Protein AF-A0A8B9E8Y9-F1 (afdb_monomer)

Nearest PDB structures (foldseek):
  3s04-assembly3_A  TM=8.498E-01  e=2.554E-07  Escherichia coli K-12
  3iiq-assembly2_A  TM=8.497E-01  e=4.803E-07  Escherichia coli K-12
  4n31-assembly1_B  TM=7.645E-01  e=1.614E-07  Streptococcus pyogenes
  4n31-assembly1_A  TM=7.910E-01  e=8.051E-07  Streptococcus pyogenes
  1kn9-assembly4_D  TM=7.811E-01  e=4.772E-06  Escherichia coli K-12

Solvent-accessible surface area (backbone atoms only — not comparable to full-atom values): 12961 Å² total; per-residue (Å²): 118,68,73,67,52,53,61,51,52,56,52,53,51,51,51,53,52,52,53,48,53,51,49,54,49,48,59,66,40,61,40,49,81,44,75,43,79,52,63,21,32,28,88,83,42,51,66,70,37,42,29,35,29,31,34,46,41,62,78,70,68,64,77,54,72,71,40,37,31,34,24,46,32,92,91,42,83,91,43,74,42,67,32,29,27,71,34,46,52,73,33,77,41,76,70,43,56,95,87,47,91,64,79,42,71,46,75,28,53,80,68,22,31,32,36,40,31,70,20,76,91,56,45,93,34,25,90,76,78,43,67,44,49,58,88,41,50,67,20,34,50,82,44,78,53,79,86,79,70,97,69,93,82,79,84,85,76,80,75,51,69,79,58,43,50,59,54,49,47,52,53,54,61,74,65,56,76,88,85,76,89,89,82,87,82,87,88,83,92,85,88,80,87,83,80,90,81,84,90,81,81,87,75,91,79,85,82,89,132

InterPro domains:
  IPR000223 Peptidase S26A, signal peptidase I [PR00727] (29-45)
  IPR000223 Peptidase S26A, signal peptidase I [PR00727] (81-93)
  IPR000223 Peptidase S26A, signal peptidase I [PR00727] (108-127)
  IPR000223 Peptidase S26A, signal peptidase I [TIGR02227] (33-97)
  IPR019533 Peptidase S26 [PF10502] (16-97)
  IPR019533 Peptidase S26 [PF10502] (103-142)
  IPR019533 Peptidase S26 [cd06530] (33-141)
  IPR036286 LexA/Signal peptidase-like superfamily [SSF51306] (29-147)
  IPR052064 Mitochondrial Inner Membrane Protease Subunit 1 [PTHR12383] (1-144)

Structure (mmCIF, N/CA/C/O backbone):
data_AF-A0A8B9E8Y9-F1
#
_entry.id   AF-A0A8B9E8Y9-F1
#
loop_
_atom_site.group_PDB
_atom_site.id
_atom_site.type_symbol
_atom_site.label_atom_id
_atom_site.label_alt_id
_atom_site.label_comp_id
_atom_site.label_asym_id
_atom_site.label_entity_id
_atom_site.label_seq_id
_atom_site.pdbx_PDB_ins_code
_atom_site.Cartn_x
_atom_site.Cartn_y
_atom_site.Cartn_z
_atom_site.occupancy
_atom_site.B_iso_or_equiv
_atom_site.auth_seq_id
_atom_site.auth_comp_id
_atom_site.auth_asym_id
_atom_site.auth_atom_id
_atom_site.pdbx_PDB_model_num
ATOM 1 N N . MET A 1 1 ? -37.011 11.432 44.901 1.00 56.81 1 MET A N 1
ATOM 2 C CA . MET A 1 1 ? -35.5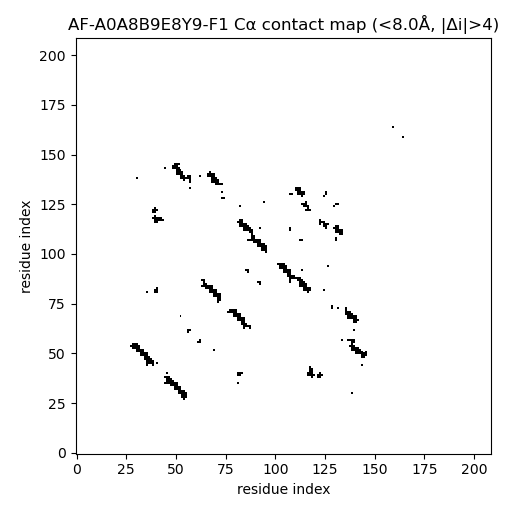33 11.509 44.790 1.00 56.81 1 MET A CA 1
ATOM 3 C C . MET A 1 1 ? -34.947 10.495 43.791 1.00 56.81 1 MET A C 1
ATOM 5 O O . MET A 1 1 ? -34.111 10.882 42.986 1.00 56.81 1 MET A O 1
ATOM 9 N N . PHE A 1 2 ? -35.438 9.247 43.751 1.00 60.19 2 PHE A N 1
ATOM 10 C CA . PHE A 1 2 ? -34.928 8.163 42.884 1.00 60.19 2 PHE A CA 1
ATOM 11 C C . PHE A 1 2 ? -35.026 8.411 41.359 1.00 60.19 2 PHE A C 1
ATOM 13 O O . PHE A 1 2 ? -34.077 8.145 40.624 1.00 60.19 2 PHE A O 1
ATOM 20 N N . ARG A 1 3 ? -36.136 8.989 40.867 1.00 60.84 3 ARG A N 1
ATOM 21 C CA . ARG A 1 3 ? -36.355 9.247 39.422 1.00 60.84 3 ARG A CA 1
ATOM 22 C C . ARG A 1 3 ? -35.326 10.203 38.796 1.00 60.84 3 ARG A C 1
ATOM 24 O O . ARG A 1 3 ? -34.971 10.036 37.634 1.00 60.84 3 ARG A O 1
ATOM 31 N N . ASN A 1 4 ? -34.798 11.155 39.569 1.00 58.69 4 ASN A N 1
ATOM 32 C CA . ASN A 1 4 ? -33.833 12.145 39.072 1.00 58.69 4 ASN A CA 1
ATOM 33 C C . ASN A 1 4 ? -32.395 11.603 39.034 1.00 58.69 4 ASN A C 1
ATOM 35 O O . ASN A 1 4 ? -31.584 12.092 38.250 1.00 58.69 4 ASN A O 1
ATOM 39 N N . ALA A 1 5 ? -32.078 10.599 39.856 1.00 61.72 5 ALA A N 1
ATOM 40 C CA . ALA A 1 5 ? -30.795 9.900 39.809 1.00 61.72 5 ALA A CA 1
ATOM 41 C C . ALA A 1 5 ? -30.730 8.966 38.590 1.00 61.72 5 ALA A C 1
ATOM 43 O O . ALA A 1 5 ? -29.765 9.012 37.832 1.00 61.72 5 ALA A O 1
ATOM 44 N N . LEU A 1 6 ? -31.809 8.218 38.331 1.00 67.94 6 LEU A N 1
ATOM 45 C CA . LEU A 1 6 ? -31.907 7.276 37.213 1.00 67.94 6 LEU A CA 1
ATOM 46 C C . LEU A 1 6 ? -31.683 7.959 35.849 1.00 67.94 6 LEU A C 1
ATOM 48 O O . LEU A 1 6 ? -30.900 7.489 35.028 1.00 67.94 6 LEU A O 1
ATOM 52 N N . GLY A 1 7 ? -32.315 9.120 35.631 1.00 67.62 7 GLY A N 1
ATOM 53 C CA . GLY A 1 7 ? -32.177 9.883 34.385 1.00 67.62 7 GLY A CA 1
ATOM 54 C C . GLY A 1 7 ? -30.792 10.506 34.167 1.00 67.62 7 GLY A C 1
ATOM 55 O O . GLY A 1 7 ? -30.408 10.756 33.023 1.00 67.62 7 GLY A O 1
ATOM 56 N N . LYS A 1 8 ? -30.019 10.747 35.237 1.00 71.19 8 LYS A N 1
ATOM 57 C CA . LYS A 1 8 ? -28.612 11.166 35.124 1.00 71.19 8 LYS A CA 1
ATOM 58 C C . LYS A 1 8 ? -27.742 9.978 34.708 1.00 71.19 8 LYS A C 1
ATOM 60 O O . LYS A 1 8 ? -26.961 10.114 33.772 1.00 71.19 8 LYS A O 1
ATOM 65 N N . THR A 1 9 ? -27.948 8.808 35.314 1.00 76.88 9 THR A N 1
ATOM 66 C CA . THR A 1 9 ? -27.207 7.574 34.999 1.00 76.88 9 THR A CA 1
ATOM 67 C C . THR A 1 9 ? -27.409 7.111 33.554 1.00 76.88 9 THR A C 1
ATOM 69 O O . THR A 1 9 ? -26.430 6.813 32.874 1.00 76.88 9 THR A O 1
ATOM 72 N N . PHE A 1 10 ? -28.641 7.134 33.030 1.00 80.81 10 PHE A N 1
ATOM 73 C CA . PHE A 1 10 ? -28.900 6.782 31.623 1.00 80.81 10 PHE A CA 1
ATOM 74 C C . PHE A 1 10 ? -28.191 7.708 30.629 1.00 80.81 10 PHE A C 1
ATOM 76 O O . PHE A 1 10 ? -27.757 7.267 29.567 1.00 80.81 10 PHE A O 1
ATOM 83 N N . ARG A 1 11 ? -28.029 8.988 30.981 1.00 75.81 11 ARG A N 1
ATOM 84 C CA . ARG A 1 11 ? -27.339 9.964 30.133 1.00 75.81 11 ARG A CA 1
ATOM 85 C C . ARG A 1 11 ? -25.833 9.704 30.086 1.00 75.81 11 ARG A C 1
ATOM 87 O O . ARG A 1 11 ? -25.250 9.750 29.010 1.00 75.81 11 ARG A O 1
ATOM 94 N N . PHE A 1 12 ? -25.227 9.371 31.228 1.00 85.62 12 PHE A N 1
ATOM 95 C CA . PHE A 1 12 ? -23.829 8.933 31.283 1.00 85.62 12 PHE A CA 1
ATOM 96 C C . PHE A 1 12 ? -23.604 7.656 30.476 1.00 85.62 12 PHE A C 1
ATOM 98 O O . PHE A 1 12 ? -22.663 7.601 29.691 1.00 85.62 12 PHE A O 1
ATOM 105 N N . LEU A 1 13 ? -24.501 6.674 30.599 1.00 86.81 13 LEU A N 1
ATOM 106 C CA . LEU A 1 13 ? -24.414 5.432 29.833 1.00 86.81 13 LEU A CA 1
ATOM 107 C C . LEU A 1 13 ? -24.463 5.695 28.319 1.00 86.81 13 LEU A C 1
ATOM 109 O O . LEU A 1 13 ? -23.615 5.195 27.581 1.00 86.81 13 LEU A O 1
ATOM 113 N N . GLY A 1 14 ? -25.385 6.549 27.863 1.00 87.44 14 GLY A N 1
ATOM 114 C CA . GLY A 1 14 ? -25.463 6.963 26.460 1.00 87.44 14 GLY A CA 1
ATOM 115 C C . GLY A 1 14 ? -24.160 7.588 25.951 1.00 87.44 14 GLY A C 1
ATOM 116 O O . GLY A 1 14 ? -23.652 7.174 24.910 1.00 87.44 14 GLY A O 1
ATOM 117 N N . TYR A 1 15 ? -23.565 8.510 26.717 1.00 90.38 15 TYR A N 1
ATOM 118 C CA . TYR A 1 15 ? -22.273 9.095 26.356 1.00 90.38 15 TYR A CA 1
ATOM 119 C C . TYR A 1 15 ? -21.154 8.053 26.317 1.00 90.38 15 TYR A C 1
ATOM 121 O O . TYR A 1 15 ? -20.384 8.040 25.364 1.00 90.38 15 TYR A O 1
ATOM 129 N N . THR A 1 16 ? -21.069 7.144 27.292 1.00 90.62 16 THR A N 1
ATOM 130 C CA . THR A 1 16 ? -20.021 6.108 27.288 1.00 90.62 16 THR A CA 1
ATOM 131 C C . THR A 1 16 ? -20.104 5.192 26.068 1.00 90.62 16 THR A C 1
ATOM 133 O O . THR A 1 16 ? -19.075 4.905 25.463 1.00 90.62 16 THR A O 1
ATOM 136 N N . VAL A 1 17 ? -21.314 4.799 25.652 1.00 94.75 17 VAL A N 1
ATOM 137 C CA . VAL A 1 17 ? -21.519 3.999 24.435 1.00 94.75 17 VAL A CA 1
ATOM 138 C C . VAL A 1 17 ? -21.113 4.798 23.200 1.00 94.75 17 VAL A C 1
ATOM 140 O O . VAL A 1 17 ? -20.368 4.296 22.364 1.00 94.75 17 VAL A O 1
ATOM 143 N N . GLN A 1 18 ? -21.535 6.061 23.112 1.00 92.25 18 GLN A N 1
ATOM 144 C CA . GLN A 1 18 ? -21.185 6.935 21.996 1.00 92.25 18 GLN A CA 1
ATOM 145 C C . GLN A 1 18 ? -19.664 7.116 21.867 1.00 92.25 18 GLN A C 1
ATOM 147 O O . GLN A 1 18 ? -19.113 6.893 20.790 1.00 92.25 18 GLN A O 1
ATOM 152 N N . TYR A 1 19 ? -18.972 7.468 22.954 1.00 92.75 19 TYR A N 1
ATOM 153 C CA . TYR A 1 19 ? -17.514 7.606 22.959 1.00 92.75 19 TYR A CA 1
ATOM 154 C C . TYR A 1 19 ? -16.809 6.277 22.670 1.00 92.75 19 TYR A C 1
ATOM 156 O O . TYR A 1 19 ? -15.810 6.277 21.957 1.00 92.75 19 TYR A O 1
ATOM 164 N N . GLY A 1 20 ? -17.346 5.150 23.147 1.00 92.75 20 GLY A N 1
ATOM 165 C CA . GLY A 1 20 ? -16.835 3.816 22.830 1.00 92.75 20 GLY A CA 1
ATOM 166 C C . GLY A 1 20 ? -16.913 3.496 21.336 1.00 92.75 20 GLY A C 1
ATOM 167 O O . GLY A 1 20 ? -15.918 3.082 20.743 1.00 92.75 20 GLY A O 1
ATOM 168 N N . CYS A 1 21 ? -18.056 3.758 20.696 1.00 89.88 21 CYS A N 1
ATOM 169 C CA . CYS A 1 21 ? -18.222 3.577 19.253 1.00 89.88 21 CYS A CA 1
ATOM 170 C C . CYS A 1 21 ? -17.298 4.499 18.449 1.00 89.88 21 CYS A C 1
ATOM 172 O O . CYS A 1 21 ? -16.682 4.052 17.482 1.00 89.88 21 CYS A O 1
ATOM 174 N N . ILE A 1 22 ? -17.172 5.766 18.859 1.00 89.50 22 ILE A N 1
ATOM 175 C CA . ILE A 1 22 ? -16.276 6.730 18.209 1.00 89.50 22 ILE A CA 1
ATOM 176 C C . ILE A 1 22 ? -14.822 6.272 18.333 1.00 89.50 22 ILE A C 1
ATOM 178 O O . ILE A 1 22 ? -14.113 6.261 17.332 1.00 89.50 22 ILE A O 1
ATOM 182 N N . ALA A 1 23 ? -14.384 5.851 19.523 1.00 86.38 23 ALA A N 1
ATOM 183 C CA . ALA A 1 23 ? -13.031 5.353 19.740 1.00 86.38 23 ALA A CA 1
ATOM 184 C C . ALA A 1 23 ? -12.755 4.099 18.899 1.00 86.38 23 ALA A C 1
ATOM 186 O O . ALA A 1 23 ? -11.745 4.049 18.206 1.00 86.38 23 ALA A O 1
ATOM 187 N N . HIS A 1 24 ? -13.671 3.126 18.887 1.00 85.88 24 HIS A N 1
ATOM 188 C CA . HIS A 1 24 ? -13.536 1.915 18.074 1.00 85.88 24 HIS A CA 1
ATOM 189 C C . HIS A 1 24 ? -13.407 2.238 16.579 1.00 85.88 24 HIS A C 1
ATOM 191 O O . HIS A 1 24 ? -12.524 1.716 15.903 1.00 85.88 24 HIS A O 1
ATOM 197 N N . CYS A 1 25 ? -14.244 3.144 16.065 1.00 83.00 25 CYS A N 1
ATOM 198 C CA . CYS A 1 25 ? -14.129 3.600 14.682 1.00 83.00 25 CYS A CA 1
ATOM 199 C C . CYS A 1 25 ? -12.791 4.313 14.450 1.00 83.00 25 CYS A C 1
ATOM 201 O O . CYS A 1 25 ? -12.093 4.006 13.490 1.00 83.00 25 CYS A O 1
ATOM 203 N N . ALA A 1 26 ? -12.395 5.228 15.335 1.00 79.69 26 ALA A N 1
ATOM 204 C CA . ALA A 1 26 ? -11.133 5.945 15.205 1.00 79.69 26 ALA A CA 1
ATOM 205 C C . ALA A 1 26 ? -9.940 4.977 15.126 1.00 79.69 26 ALA A C 1
ATOM 207 O O . ALA A 1 26 ? -9.129 5.096 14.214 1.00 79.69 26 ALA A O 1
ATOM 208 N N . PHE A 1 27 ? -9.865 3.975 16.004 1.00 75.31 27 PHE A N 1
ATOM 209 C CA . PHE A 1 27 ? -8.784 2.985 15.975 1.00 75.31 27 PHE A CA 1
ATOM 210 C C . PHE A 1 27 ? -8.756 2.156 14.685 1.00 75.31 27 PHE A C 1
ATOM 212 O O . PHE A 1 27 ? -7.680 1.934 14.135 1.00 75.31 27 PHE A O 1
ATOM 219 N N . GLU A 1 28 ? -9.915 1.750 14.164 1.00 76.56 28 GLU A N 1
ATOM 220 C CA . GLU A 1 28 ? -9.991 0.972 12.920 1.00 76.56 28 GLU A CA 1
ATOM 221 C C . GLU A 1 28 ? -9.538 1.793 11.692 1.00 76.56 28 GLU A C 1
ATOM 223 O O . GLU A 1 28 ? -8.820 1.302 10.812 1.00 76.56 28 GLU A O 1
ATOM 228 N N . TYR A 1 29 ? -9.929 3.071 11.639 1.00 72.69 29 TYR A N 1
ATOM 229 C CA . TYR A 1 29 ? -9.745 3.922 10.461 1.00 72.69 29 TYR A CA 1
ATOM 230 C C . TYR A 1 29 ? -8.431 4.718 10.441 1.00 72.69 29 TYR A C 1
ATOM 232 O O . TYR A 1 29 ? -7.927 5.003 9.350 1.00 72.69 29 TYR A O 1
ATOM 240 N N . LEU A 1 30 ? -7.855 5.067 11.598 1.00 76.81 30 LEU A N 1
ATOM 241 C CA . LEU A 1 30 ? -6.645 5.902 11.670 1.00 76.81 30 LEU A CA 1
ATOM 242 C C . LEU A 1 30 ? -5.398 5.193 11.121 1.00 76.81 30 LEU A C 1
ATOM 244 O O . LEU A 1 30 ? -4.524 5.848 10.559 1.00 76.81 30 LEU A O 1
ATOM 248 N N . GLY A 1 31 ? -5.343 3.864 11.200 1.00 80.81 31 GLY A N 1
ATOM 249 C CA . GLY A 1 31 ? -4.172 3.094 10.790 1.00 80.81 31 GLY A CA 1
ATOM 250 C C . GLY A 1 31 ? -3.162 2.890 11.918 1.00 80.81 31 GLY A C 1
ATOM 251 O O . GLY A 1 31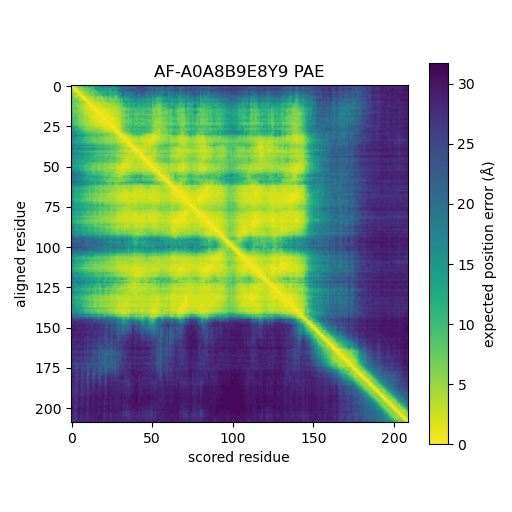 ? -3.477 3.075 13.091 1.00 80.81 31 GLY A O 1
ATOM 252 N N . GLY A 1 32 ? -1.958 2.437 11.574 1.00 83.19 32 GLY A N 1
ATOM 253 C CA . GLY A 1 32 ? -0.983 1.959 12.552 1.00 83.19 32 GLY A CA 1
ATOM 254 C C . GLY A 1 32 ? 0.467 2.187 12.146 1.00 83.19 32 GLY A C 1
ATOM 255 O O . GLY A 1 32 ? 0.789 2.457 10.989 1.00 83.19 32 GLY A O 1
ATOM 256 N N . VAL A 1 33 ? 1.351 2.063 1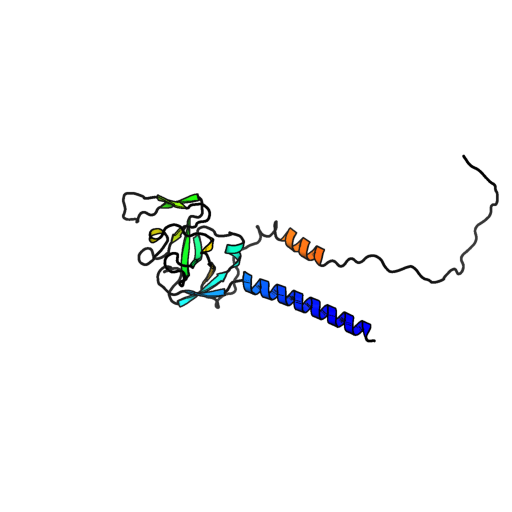3.133 1.00 85.88 33 VAL A N 1
ATOM 257 C CA . VAL A 1 33 ? 2.801 2.133 12.941 1.00 85.88 33 VAL A CA 1
ATOM 258 C C . VAL A 1 33 ? 3.311 0.762 12.500 1.00 85.88 33 VAL A C 1
ATOM 260 O O . VAL A 1 33 ? 3.044 -0.242 13.158 1.00 85.88 33 VAL A O 1
ATOM 263 N N . VAL A 1 34 ? 4.047 0.720 11.391 1.00 87.44 34 VAL A N 1
ATOM 264 C CA . VAL A 1 34 ? 4.626 -0.500 10.820 1.00 87.44 34 VAL A CA 1
ATOM 265 C C . VAL A 1 34 ? 6.132 -0.309 10.670 1.00 87.44 34 VAL A C 1
ATOM 267 O O . VAL A 1 34 ? 6.597 0.763 10.292 1.00 87.44 34 VAL A O 1
ATOM 270 N N . VAL A 1 35 ? 6.904 -1.353 10.967 1.00 88.25 35 VAL A N 1
ATOM 271 C CA . VAL A 1 35 ? 8.347 -1.377 10.702 1.00 88.25 35 VAL A CA 1
ATOM 272 C C . VAL A 1 35 ? 8.568 -2.024 9.342 1.00 88.25 35 VAL A C 1
ATOM 274 O O . VAL A 1 35 ? 8.118 -3.147 9.106 1.00 88.25 35 VAL A O 1
ATOM 277 N N . CYS A 1 36 ? 9.234 -1.315 8.435 1.00 86.25 36 CYS A N 1
ATOM 278 C CA . CYS A 1 36 ? 9.599 -1.856 7.135 1.00 86.25 36 CYS A CA 1
ATOM 279 C C . CYS A 1 36 ? 10.963 -2.542 7.213 1.00 86.25 36 CYS A C 1
ATOM 281 O O . CYS A 1 36 ? 11.942 -1.965 7.683 1.00 86.25 36 CYS A O 1
ATOM 283 N N . SER A 1 37 ? 11.037 -3.769 6.701 1.00 87.12 37 SER A N 1
ATOM 284 C CA . SER A 1 37 ? 12.291 -4.508 6.579 1.00 87.12 37 SER A CA 1
ATOM 285 C C . SER A 1 37 ? 12.514 -4.911 5.127 1.00 87.12 37 SER A C 1
ATOM 287 O O . SER A 1 37 ? 11.643 -5.521 4.507 1.00 87.12 37 SER A O 1
ATOM 289 N N . GLY A 1 38 ? 13.682 -4.567 4.587 1.00 86.88 38 GLY A N 1
ATOM 290 C CA . GLY A 1 38 ? 14.112 -4.946 3.242 1.00 86.88 38 GLY A CA 1
ATOM 291 C C . GLY A 1 38 ? 14.522 -3.774 2.332 1.00 86.88 38 GLY A C 1
ATOM 292 O O . GLY A 1 38 ? 14.063 -2.650 2.517 1.00 86.88 38 GLY A O 1
ATOM 293 N N . PRO A 1 39 ? 15.350 -4.043 1.305 1.00 88.44 39 PRO A N 1
ATOM 294 C CA . PRO A 1 39 ? 16.001 -3.020 0.473 1.00 88.44 39 PRO A CA 1
ATOM 295 C C . PRO A 1 39 ? 15.159 -2.534 -0.716 1.00 88.44 39 PRO A C 1
ATOM 297 O O . PRO A 1 39 ? 15.587 -1.688 -1.498 1.00 88.44 39 PRO A O 1
ATOM 300 N N . SER A 1 40 ? 13.960 -3.088 -0.898 1.00 86.44 40 SER A N 1
ATOM 301 C CA . SER A 1 40 ? 13.154 -2.884 -2.104 1.00 86.44 40 SER A CA 1
ATOM 302 C C . SER A 1 40 ? 12.713 -1.437 -2.338 1.00 86.44 40 SER A C 1
ATOM 304 O O . SER A 1 40 ? 12.407 -1.080 -3.475 1.00 86.44 40 SER A O 1
ATOM 306 N N . MET A 1 41 ? 12.605 -0.646 -1.275 1.00 90.06 41 MET A N 1
ATOM 307 C CA . MET A 1 41 ? 12.151 0.744 -1.321 1.00 90.06 41 MET A CA 1
ATOM 308 C C . MET A 1 41 ? 13.302 1.729 -1.091 1.00 90.06 41 MET A C 1
ATOM 310 O O . MET A 1 41 ? 13.060 2.918 -0.898 1.00 90.06 41 MET A O 1
ATOM 314 N N . GLU A 1 42 ? 14.551 1.259 -1.110 1.00 88.50 42 GLU A N 1
ATOM 315 C CA . GLU A 1 42 ? 15.719 2.131 -1.015 1.00 88.50 42 GLU A CA 1
ATOM 316 C C . GLU A 1 42 ? 15.858 2.985 -2.289 1.00 88.50 42 GLU A C 1
ATOM 318 O O . GLU A 1 42 ? 15.630 2.477 -3.389 1.00 88.50 42 GLU A O 1
ATOM 323 N N . PRO A 1 43 ? 16.232 4.276 -2.170 1.00 85.94 43 PRO A N 1
ATOM 324 C CA . PRO A 1 43 ? 16.679 4.974 -0.956 1.00 85.94 43 PRO A CA 1
ATOM 325 C C . PRO A 1 43 ? 15.549 5.599 -0.114 1.00 85.94 43 PRO A C 1
ATOM 327 O O . PRO A 1 43 ? 15.819 6.174 0.942 1.00 85.94 43 PRO A O 1
ATOM 330 N N . THR A 1 44 ? 14.293 5.519 -0.559 1.00 87.19 44 THR A N 1
ATOM 331 C CA . THR A 1 44 ? 13.172 6.235 0.067 1.00 87.19 44 THR A CA 1
ATOM 332 C C . THR A 1 44 ? 12.829 5.683 1.443 1.00 87.19 44 THR A C 1
ATOM 334 O O . THR A 1 44 ? 12.637 6.460 2.376 1.00 87.19 44 THR A O 1
ATOM 337 N N . ILE A 1 45 ? 12.779 4.360 1.594 1.00 85.38 45 ILE A N 1
ATOM 338 C CA . ILE A 1 45 ? 12.591 3.654 2.867 1.00 85.38 45 ILE A CA 1
ATOM 339 C C . ILE A 1 45 ? 13.784 2.719 3.039 1.00 85.38 45 ILE A C 1
ATOM 341 O O . ILE A 1 45 ? 14.041 1.875 2.182 1.00 85.38 45 ILE A O 1
ATOM 345 N N . GLN A 1 46 ? 14.522 2.914 4.126 1.00 86.88 46 GLN A N 1
ATOM 346 C CA . GLN A 1 46 ? 15.667 2.101 4.501 1.00 86.88 46 GLN A CA 1
ATOM 347 C C . GLN A 1 46 ? 15.217 0.948 5.396 1.00 86.88 46 GLN A C 1
ATOM 349 O O . GLN A 1 46 ? 14.114 0.936 5.951 1.00 86.88 46 GLN A O 1
ATOM 354 N N . ASN A 1 47 ? 16.086 -0.045 5.527 1.00 86.19 47 ASN A N 1
ATOM 355 C CA . ASN A 1 47 ? 15.827 -1.178 6.393 1.00 86.19 47 ASN A CA 1
ATOM 356 C C . ASN A 1 47 ? 15.657 -0.730 7.860 1.00 86.19 47 ASN A C 1
ATOM 358 O O . ASN A 1 47 ? 16.472 0.037 8.368 1.00 86.19 47 ASN A O 1
ATOM 362 N N . SER A 1 48 ? 14.627 -1.249 8.535 1.00 85.62 48 SER A N 1
ATOM 363 C CA . SER A 1 48 ? 14.242 -0.907 9.915 1.00 85.62 48 SER A CA 1
ATOM 364 C C . SER A 1 48 ? 13.651 0.494 10.108 1.00 85.62 48 SER A C 1
ATOM 366 O O . SER A 1 48 ? 13.529 0.955 11.245 1.00 85.62 48 SER A O 1
ATOM 368 N N . ASP A 1 49 ? 13.223 1.157 9.030 1.00 85.88 49 ASP A N 1
ATOM 369 C CA . ASP A 1 49 ? 12.472 2.405 9.137 1.00 85.88 49 ASP A CA 1
ATOM 370 C C . ASP A 1 49 ? 11.075 2.169 9.724 1.00 85.88 49 ASP A C 1
ATOM 372 O O . ASP A 1 49 ? 10.350 1.236 9.359 1.00 85.88 49 ASP A O 1
ATOM 376 N N . ILE A 1 50 ? 10.678 3.081 10.608 1.00 87.44 50 ILE A N 1
ATOM 377 C CA . ILE A 1 50 ? 9.340 3.129 11.189 1.00 87.44 50 ILE A CA 1
ATOM 378 C C . ILE A 1 50 ? 8.478 4.056 10.334 1.00 87.44 50 ILE A C 1
ATOM 380 O O . ILE A 1 50 ? 8.764 5.253 10.195 1.00 87.44 50 ILE A O 1
ATOM 384 N N . VAL A 1 51 ? 7.404 3.504 9.781 1.00 88.94 51 VAL A N 1
ATOM 385 C CA . VAL A 1 51 ? 6.458 4.220 8.927 1.00 88.94 51 VAL A CA 1
ATOM 386 C C . VAL A 1 51 ? 5.064 4.203 9.536 1.00 88.94 51 VAL A C 1
ATOM 388 O O . VAL A 1 51 ? 4.654 3.240 10.185 1.00 88.94 51 VAL A O 1
ATOM 391 N N . PHE A 1 52 ? 4.319 5.279 9.318 1.00 89.25 52 PHE A N 1
ATOM 392 C CA . PHE A 1 52 ? 2.907 5.333 9.664 1.00 89.25 52 PHE A CA 1
ATOM 393 C C . PHE A 1 52 ? 2.071 4.980 8.434 1.00 89.25 52 PHE A C 1
ATOM 395 O O . PHE A 1 52 ? 2.219 5.610 7.384 1.00 89.25 52 PHE A O 1
ATOM 402 N N . SER A 1 53 ? 1.214 3.969 8.574 1.00 88.75 53 SER A N 1
ATOM 403 C CA . SER A 1 53 ? 0.329 3.484 7.520 1.00 88.75 53 SER A CA 1
ATOM 404 C C . SER A 1 53 ? -1.123 3.781 7.867 1.00 88.75 53 SER A C 1
ATOM 406 O O . SER A 1 53 ? -1.663 3.190 8.801 1.00 88.75 53 SER A O 1
ATOM 408 N N . GLU A 1 54 ? -1.792 4.613 7.077 1.00 85.75 54 GLU A N 1
ATOM 409 C CA . GLU A 1 54 ? -3.218 4.890 7.210 1.00 85.75 54 GLU A CA 1
ATOM 410 C C . GLU A 1 54 ? -4.093 3.865 6.470 1.00 85.75 54 GLU A C 1
ATOM 412 O O . GLU A 1 54 ? -3.830 3.456 5.331 1.00 85.75 54 GLU A O 1
ATOM 417 N N . ASN A 1 55 ? -5.192 3.468 7.118 1.00 83.25 55 ASN A N 1
ATOM 418 C CA . ASN A 1 55 ? -6.146 2.502 6.569 1.00 83.25 55 ASN A CA 1
ATOM 419 C C . ASN A 1 55 ? -7.282 3.148 5.768 1.00 83.25 55 ASN A C 1
ATOM 421 O O . ASN A 1 55 ? -7.967 2.455 5.010 1.00 83.25 55 ASN A O 1
ATOM 425 N N . LEU A 1 56 ? -7.479 4.456 5.931 1.00 75.56 56 LEU A N 1
ATOM 426 C CA . LEU A 1 56 ? -8.609 5.200 5.385 1.00 75.56 56 LEU A CA 1
ATOM 427 C C . LEU A 1 56 ? -8.596 5.271 3.851 1.00 75.56 56 LEU A C 1
ATOM 429 O O . LEU A 1 56 ? -9.629 5.086 3.209 1.00 75.56 56 LEU A O 1
ATOM 433 N N . SER A 1 57 ? -7.413 5.457 3.258 1.00 72.81 57 SER A N 1
ATOM 434 C CA . SER A 1 57 ? -7.229 5.596 1.805 1.00 72.81 57 SER A CA 1
ATOM 435 C C . SER A 1 57 ? -7.758 4.393 1.014 1.00 72.81 57 SER A C 1
ATOM 437 O O . SER A 1 57 ? -8.274 4.560 -0.088 1.00 72.81 57 SER A O 1
ATOM 439 N N . ARG A 1 58 ? -7.699 3.184 1.587 1.00 71.75 58 ARG A N 1
ATOM 440 C CA . ARG A 1 58 ? -8.244 1.963 0.971 1.00 71.75 58 ARG A CA 1
ATOM 441 C C . ARG A 1 58 ? -9.772 1.948 0.963 1.00 71.75 58 ARG A C 1
ATOM 443 O O . ARG A 1 58 ? -10.360 1.449 0.016 1.00 71.75 58 ARG A O 1
ATOM 450 N N . HIS A 1 59 ? -10.405 2.466 2.016 1.00 72.62 59 HIS A N 1
ATOM 451 C CA . HIS A 1 59 ? -11.863 2.434 2.164 1.00 72.62 59 HIS A CA 1
ATOM 452 C C . HIS A 1 59 ? -12.550 3.421 1.212 1.00 72.62 59 HIS A C 1
ATOM 454 O O . HIS A 1 59 ? -13.635 3.148 0.711 1.00 72.62 59 HIS A O 1
ATOM 460 N N . PHE A 1 60 ? -11.884 4.541 0.918 1.00 74.81 60 PHE A N 1
ATOM 461 C CA . PHE A 1 60 ? -12.360 5.537 -0.043 1.00 74.81 60 PHE A CA 1
ATOM 462 C C . PHE A 1 60 ? -11.808 5.356 -1.463 1.00 74.81 60 PHE A C 1
ATOM 464 O O . PHE A 1 60 ? -12.060 6.207 -2.308 1.00 74.81 60 PHE A O 1
ATOM 471 N N . TYR A 1 61 ? -11.048 4.287 -1.738 1.00 69.44 61 TYR A N 1
ATOM 472 C CA . TYR A 1 61 ? -10.377 4.075 -3.032 1.00 69.44 61 TYR A CA 1
ATOM 473 C C . TYR A 1 61 ? -9.508 5.273 -3.482 1.00 69.44 61 TYR A C 1
ATOM 475 O O . TYR A 1 61 ? -9.293 5.508 -4.668 1.00 69.44 61 TYR A O 1
ATOM 483 N N . CYS A 1 62 ? -8.955 6.021 -2.525 1.00 81.44 62 CYS A N 1
ATOM 484 C CA . CYS A 1 62 ? -8.166 7.232 -2.756 1.00 81.44 62 CYS A CA 1
ATOM 485 C C . CYS A 1 62 ? -6.667 6.916 -2.878 1.00 81.44 62 CYS A C 1
ATOM 487 O O . CYS A 1 62 ? -5.850 7.444 -2.119 1.00 81.44 62 CYS A O 1
ATOM 489 N N . ILE A 1 63 ? -6.299 6.040 -3.814 1.00 87.88 63 ILE A N 1
ATOM 490 C CA . ILE A 1 63 ? -4.896 5.714 -4.106 1.00 87.88 63 ILE A CA 1
ATOM 491 C C . ILE A 1 63 ? -4.479 6.434 -5.379 1.00 87.88 63 ILE A C 1
ATOM 493 O O . ILE A 1 63 ? -5.136 6.318 -6.412 1.00 87.88 63 ILE A O 1
ATOM 497 N N . ARG A 1 64 ? -3.380 7.181 -5.303 1.00 90.56 64 ARG A N 1
ATOM 498 C CA . ARG A 1 64 ? -2.839 7.948 -6.423 1.00 90.56 64 ARG A CA 1
ATOM 499 C C . ARG A 1 64 ? -1.527 7.349 -6.909 1.00 90.56 64 ARG A C 1
ATOM 501 O O . ARG A 1 64 ? -0.826 6.647 -6.181 1.00 90.56 64 ARG A O 1
ATOM 508 N N . LYS A 1 65 ? -1.171 7.672 -8.152 1.00 91.94 65 LYS A N 1
ATOM 509 C CA . LYS A 1 65 ? 0.174 7.410 -8.673 1.00 91.94 65 LYS A CA 1
ATOM 510 C C . LYS A 1 65 ? 1.210 8.109 -7.797 1.00 91.94 65 LYS A C 1
ATOM 512 O O . LYS A 1 65 ? 1.015 9.255 -7.400 1.00 91.94 65 LYS A O 1
ATOM 517 N N . GLY A 1 66 ? 2.304 7.416 -7.520 1.00 90.94 66 GLY A N 1
ATOM 518 C CA . GLY A 1 66 ? 3.392 7.877 -6.666 1.00 90.94 66 GLY A CA 1
ATOM 519 C C . GLY A 1 66 ? 3.214 7.559 -5.181 1.00 90.94 66 GLY A C 1
ATOM 520 O O . GLY A 1 66 ? 4.205 7.624 -4.451 1.00 90.94 66 GLY A O 1
ATOM 521 N N . ASP A 1 67 ? 2.018 7.169 -4.731 1.00 91.88 67 ASP A N 1
ATOM 522 C CA . ASP A 1 67 ? 1.790 6.784 -3.337 1.00 91.88 67 ASP A CA 1
ATOM 523 C C . ASP A 1 67 ? 2.566 5.509 -2.988 1.00 91.88 67 ASP A C 1
ATOM 525 O O . ASP A 1 67 ? 2.716 4.608 -3.814 1.00 91.88 67 ASP A O 1
ATOM 529 N N . ILE A 1 68 ? 3.043 5.411 -1.748 1.00 93.19 68 ILE A N 1
ATOM 530 C CA . ILE A 1 68 ? 3.639 4.181 -1.227 1.00 93.19 68 ILE A CA 1
ATOM 531 C C . ILE A 1 68 ? 2.557 3.429 -0.464 1.00 93.19 68 ILE A C 1
ATOM 533 O O . ILE A 1 68 ? 1.866 4.006 0.374 1.00 93.19 68 ILE A O 1
ATOM 537 N N . VAL A 1 69 ? 2.396 2.146 -0.761 1.00 93.56 69 VAL A N 1
ATOM 538 C CA . VAL A 1 69 ? 1.362 1.302 -0.169 1.00 93.56 69 VAL A CA 1
ATOM 539 C C . VAL A 1 69 ? 1.960 0.042 0.434 1.00 93.56 69 VAL A C 1
ATOM 541 O O . VAL A 1 69 ? 2.926 -0.531 -0.076 1.00 93.56 69 VAL A O 1
ATOM 544 N N . ILE A 1 70 ? 1.343 -0.405 1.522 1.00 93.62 70 ILE A N 1
ATOM 545 C CA . ILE A 1 70 ? 1.553 -1.732 2.086 1.00 93.62 70 ILE A CA 1
ATOM 546 C C . ILE A 1 70 ? 0.481 -2.630 1.486 1.00 93.62 70 ILE A C 1
ATOM 548 O O . ILE A 1 70 ? -0.705 -2.312 1.560 1.00 93.62 70 ILE A O 1
ATOM 552 N N . ALA A 1 71 ? 0.871 -3.754 0.902 1.00 94.12 71 ALA A N 1
ATOM 553 C CA . ALA A 1 71 ? -0.039 -4.743 0.340 1.00 94.12 71 ALA A CA 1
ATOM 554 C C . ALA A 1 71 ? 0.353 -6.147 0.794 1.00 94.12 71 ALA A C 1
ATOM 556 O O . ALA A 1 71 ? 1.499 -6.397 1.150 1.00 94.12 71 ALA A O 1
ATOM 557 N N . LYS A 1 72 ? -0.590 -7.084 0.779 1.00 94.94 72 LYS A N 1
ATOM 558 C CA . LYS A 1 72 ? -0.263 -8.504 0.915 1.00 94.94 72 LYS A CA 1
ATOM 559 C C . LYS A 1 72 ? 0.445 -8.992 -0.340 1.00 94.94 72 LYS A C 1
ATOM 561 O O . LYS A 1 72 ? 0.026 -8.653 -1.446 1.00 94.94 72 LYS A O 1
ATOM 566 N N . SER A 1 73 ? 1.494 -9.792 -0.165 1.00 93.75 73 SER A N 1
ATOM 567 C CA . SER A 1 73 ? 2.193 -10.384 -1.302 1.00 93.75 73 SER A CA 1
ATOM 568 C C . SER A 1 73 ? 1.258 -11.351 -2.044 1.00 93.75 73 SER A C 1
ATOM 570 O O . SER A 1 73 ? 0.673 -12.229 -1.404 1.00 93.75 73 SER A O 1
ATOM 572 N N . PRO A 1 74 ? 1.116 -11.235 -3.380 1.00 92.38 74 PRO A N 1
ATOM 573 C CA . PRO A 1 74 ? 0.356 -12.203 -4.172 1.00 92.38 74 PRO A CA 1
ATOM 574 C C . PRO A 1 74 ? 0.960 -13.613 -4.133 1.00 92.38 74 PRO A C 1
ATOM 576 O O . PRO A 1 74 ? 0.234 -14.594 -4.246 1.00 92.38 74 PRO A O 1
ATOM 579 N N . ASN A 1 75 ? 2.284 -13.709 -3.963 1.00 91.31 75 ASN A N 1
ATOM 580 C CA . ASN A 1 75 ? 3.009 -14.980 -3.954 1.00 91.31 75 ASN A CA 1
ATOM 581 C C . ASN A 1 75 ? 3.032 -15.642 -2.567 1.00 91.31 75 ASN A C 1
ATOM 583 O O . ASN A 1 75 ? 3.117 -16.861 -2.464 1.00 91.31 75 ASN A O 1
ATOM 587 N N . ASP A 1 76 ? 2.961 -14.843 -1.498 1.00 92.56 76 ASP A N 1
ATOM 588 C CA . ASP A 1 76 ? 2.921 -15.340 -0.122 1.00 92.56 76 ASP A CA 1
ATOM 589 C C . ASP A 1 76 ? 1.929 -14.527 0.738 1.00 92.56 76 ASP A C 1
ATOM 591 O O . ASP A 1 76 ? 2.249 -13.436 1.209 1.00 92.56 76 ASP A O 1
ATOM 595 N N . PRO A 1 77 ? 0.726 -15.051 1.024 1.00 90.75 77 PRO A N 1
ATOM 596 C CA . PRO A 1 77 ? -0.317 -14.300 1.723 1.00 90.75 77 PRO A CA 1
ATOM 597 C C . PRO A 1 77 ? -0.011 -14.032 3.206 1.00 90.75 77 PRO A C 1
ATOM 599 O O . PRO A 1 77 ? -0.765 -13.288 3.853 1.00 90.75 77 PRO A O 1
ATOM 602 N N . LYS A 1 78 ? 1.040 -14.658 3.762 1.00 91.56 78 LYS A N 1
ATOM 603 C CA . LYS A 1 78 ? 1.502 -14.429 5.137 1.00 91.56 78 LYS A CA 1
ATOM 604 C C . LYS A 1 78 ? 2.413 -13.207 5.250 1.00 91.56 78 LYS A C 1
ATOM 606 O O . LYS A 1 78 ? 2.517 -12.656 6.344 1.00 91.56 78 LYS A O 1
ATOM 611 N N . SER A 1 79 ? 3.023 -12.760 4.152 1.00 91.00 79 SER A N 1
ATOM 612 C CA . SER A 1 79 ? 3.904 -11.595 4.132 1.00 91.00 79 SER A CA 1
ATOM 613 C C . SER A 1 79 ? 3.229 -10.355 3.541 1.00 91.00 79 SER A C 1
ATOM 615 O O . SER A 1 79 ? 2.379 -10.412 2.647 1.00 91.00 79 SER A O 1
ATOM 617 N N . ASN A 1 80 ? 3.625 -9.197 4.069 1.00 92.75 80 ASN A N 1
ATOM 6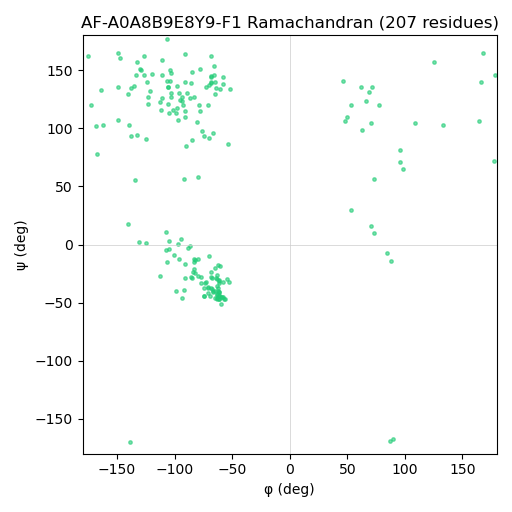18 C CA . ASN A 1 80 ? 3.260 -7.896 3.526 1.00 92.75 80 ASN A CA 1
ATOM 619 C C . ASN A 1 80 ? 4.460 -7.314 2.773 1.00 92.75 80 ASN A C 1
ATOM 621 O O . ASN A 1 80 ? 5.598 -7.418 3.223 1.00 92.75 80 ASN A O 1
ATOM 625 N N . ILE A 1 81 ? 4.188 -6.674 1.644 1.00 93.25 81 ILE A N 1
ATOM 626 C CA . ILE A 1 81 ? 5.150 -5.960 0.812 1.00 93.25 81 ILE A CA 1
ATOM 627 C C . ILE A 1 81 ? 4.871 -4.461 0.879 1.00 93.25 81 ILE A C 1
ATOM 629 O O . ILE A 1 81 ? 3.722 -4.034 0.971 1.00 93.25 81 ILE A O 1
ATOM 633 N N . CYS A 1 82 ? 5.930 -3.662 0.808 1.00 93.56 82 CYS A N 1
ATOM 634 C CA . CYS A 1 82 ? 5.864 -2.209 0.701 1.00 93.56 82 CYS A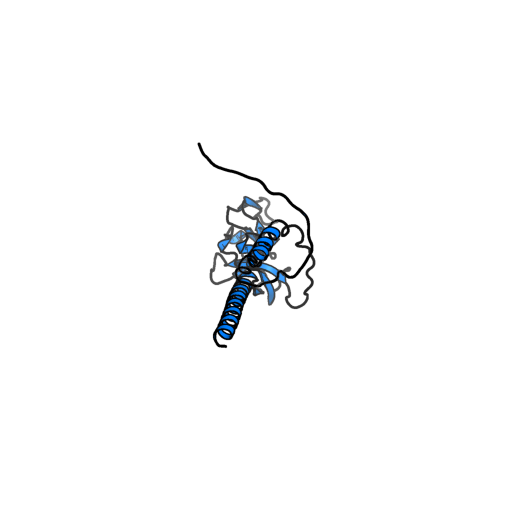 CA 1
ATOM 635 C C . CYS A 1 82 ? 6.388 -1.807 -0.677 1.00 93.56 82 CYS A C 1
ATOM 637 O O . CYS A 1 82 ? 7.500 -2.205 -1.030 1.00 93.56 82 CYS A O 1
ATOM 639 N N . LYS A 1 83 ? 5.572 -1.100 -1.467 1.00 94.94 83 LYS A N 1
ATOM 640 C CA . LYS A 1 83 ? 5.862 -0.729 -2.863 1.00 94.94 83 LYS A CA 1
ATOM 641 C C . LYS A 1 83 ? 5.250 0.625 -3.213 1.00 94.94 83 LYS A C 1
ATOM 643 O O . LYS A 1 83 ? 4.296 1.061 -2.570 1.00 94.94 83 LYS A O 1
ATOM 648 N N . ARG A 1 84 ? 5.752 1.262 -4.267 1.00 95.00 84 ARG A N 1
ATOM 649 C CA . ARG A 1 84 ? 5.193 2.480 -4.857 1.00 95.00 84 ARG A CA 1
ATOM 650 C C . ARG A 1 84 ? 4.188 2.157 -5.957 1.00 95.00 84 ARG A C 1
ATOM 652 O O . ARG A 1 84 ? 4.407 1.274 -6.780 1.00 95.00 84 ARG A O 1
ATOM 659 N N . VAL A 1 85 ? 3.097 2.909 -5.999 1.00 95.12 85 VAL A N 1
ATOM 660 C CA . VAL A 1 85 ? 2.084 2.842 -7.052 1.00 95.12 85 VAL A CA 1
ATOM 661 C C . VAL A 1 85 ? 2.598 3.570 -8.290 1.00 95.12 85 VAL A C 1
ATOM 663 O O . VAL A 1 85 ? 2.778 4.785 -8.268 1.00 95.12 85 VAL A O 1
ATOM 666 N N . ILE A 1 86 ? 2.811 2.844 -9.382 1.00 94.88 86 ILE A N 1
ATOM 667 C CA . ILE A 1 86 ? 3.253 3.411 -10.666 1.00 94.88 86 ILE A CA 1
ATOM 668 C C . ILE A 1 86 ? 2.067 3.612 -11.612 1.00 94.88 86 ILE A C 1
ATOM 670 O O . ILE A 1 86 ? 1.970 4.636 -12.288 1.00 94.88 86 ILE A O 1
ATOM 674 N N . GLY A 1 87 ? 1.140 2.654 -11.627 1.00 94.38 87 GLY A N 1
ATOM 675 C CA . GLY A 1 87 ? -0.045 2.664 -12.482 1.00 94.38 87 GLY A CA 1
ATOM 676 C C . GLY A 1 87 ? -1.308 2.319 -11.705 1.00 94.38 87 GLY A C 1
ATOM 677 O O . GLY A 1 87 ? -1.280 1.519 -10.769 1.00 94.38 87 G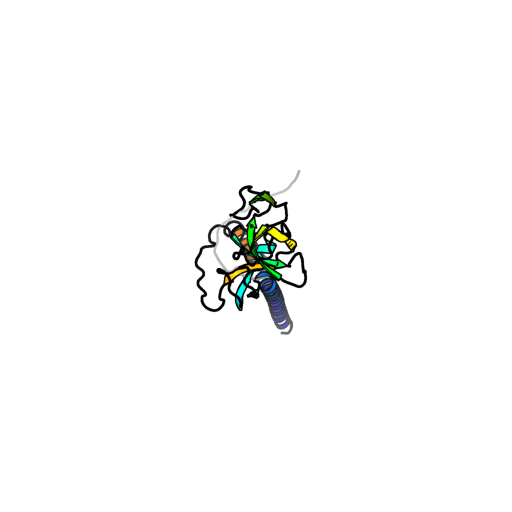LY A O 1
ATOM 678 N N . LEU A 1 88 ? -2.413 2.934 -12.101 1.00 95.06 88 LEU A N 1
ATOM 679 C CA . LEU A 1 88 ? -3.763 2.663 -11.628 1.00 95.06 88 LEU A CA 1
ATOM 680 C C . LEU A 1 88 ? -4.544 1.925 -12.718 1.00 95.06 88 LEU A C 1
ATOM 682 O O . LEU A 1 88 ? -4.040 1.685 -13.816 1.00 95.06 88 LEU A O 1
ATOM 686 N N . GLU A 1 89 ? -5.781 1.557 -12.413 1.00 94.12 89 GLU A N 1
ATOM 687 C CA . GLU A 1 89 ? -6.667 0.936 -13.387 1.00 94.12 89 GLU A CA 1
ATOM 688 C C . GLU A 1 89 ? -6.781 1.742 -14.686 1.00 94.12 89 GLU A C 1
ATOM 690 O O . GLU A 1 89 ? -6.968 2.957 -14.692 1.00 94.12 89 GLU A O 1
ATOM 695 N N . GLY A 1 90 ? -6.675 1.043 -15.813 1.00 92.56 90 GLY A N 1
ATOM 696 C CA . GLY A 1 90 ? -6.744 1.648 -17.135 1.00 92.56 90 GLY A CA 1
ATOM 697 C C . GLY A 1 90 ? -5.429 2.22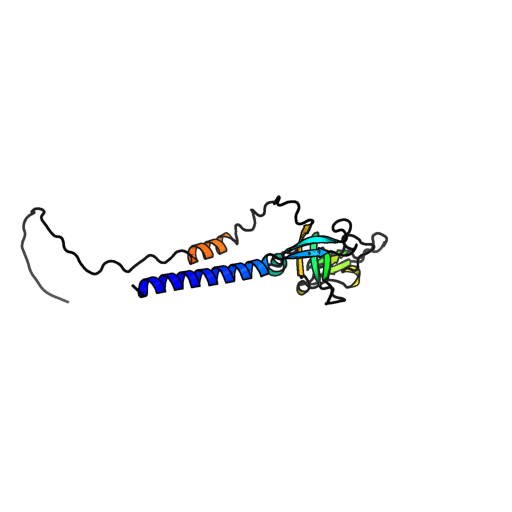6 -17.653 1.00 92.56 90 GLY A C 1
ATOM 698 O O . GLY A 1 90 ? -5.359 2.592 -18.827 1.00 92.56 90 GLY A O 1
ATOM 699 N N . ASP A 1 91 ? -4.381 2.276 -16.830 1.00 93.44 91 ASP A N 1
ATOM 700 C CA . ASP A 1 91 ? -3.083 2.773 -17.265 1.00 93.44 91 ASP A CA 1
ATOM 701 C C . ASP A 1 91 ? -2.294 1.756 -18.088 1.00 93.44 91 ASP A C 1
ATOM 703 O O . ASP A 1 91 ? -2.375 0.538 -17.905 1.00 93.44 91 ASP A O 1
ATOM 707 N N . LYS A 1 92 ? -1.453 2.293 -18.974 1.00 92.25 92 LYS A N 1
ATOM 708 C CA . LYS A 1 92 ? -0.455 1.547 -19.736 1.00 92.25 92 LYS A CA 1
ATOM 709 C C . LYS A 1 92 ? 0.924 1.817 -19.135 1.00 92.25 92 LYS A C 1
ATOM 711 O O . LYS A 1 92 ? 1.413 2.942 -19.204 1.00 92.25 92 LYS A O 1
ATOM 716 N N . VAL A 1 93 ? 1.541 0.794 -18.550 1.00 90.75 93 VAL A N 1
ATOM 717 C CA . VAL A 1 93 ? 2.832 0.889 -17.854 1.00 90.75 93 VAL A CA 1
ATOM 718 C C . VAL A 1 93 ? 3.924 0.253 -18.710 1.00 90.75 93 VAL A C 1
ATOM 720 O O . VAL A 1 93 ? 3.730 -0.821 -19.276 1.00 90.75 93 VAL A O 1
ATOM 723 N N . CYS A 1 94 ? 5.074 0.912 -18.830 1.00 84.12 94 CYS A N 1
ATOM 724 C CA . CYS A 1 94 ? 6.238 0.362 -19.525 1.00 84.12 94 CYS A CA 1
ATOM 725 C C . CYS A 1 94 ? 6.951 -0.639 -18.608 1.00 84.12 94 CYS A C 1
ATOM 727 O O . CYS A 1 94 ? 7.408 -0.258 -17.537 1.00 84.12 94 CYS A O 1
ATOM 729 N N . THR A 1 95 ? 7.061 -1.899 -19.027 1.00 78.19 95 THR A N 1
ATOM 730 C CA . THR A 1 95 ? 7.692 -2.980 -18.240 1.00 78.19 95 THR A CA 1
ATOM 731 C C . THR A 1 95 ? 9.126 -3.280 -18.701 1.00 78.19 95 THR A C 1
ATOM 733 O O . THR A 1 95 ? 9.838 -4.038 -18.052 1.00 78.19 95 THR A O 1
ATOM 736 N N . SER A 1 96 ? 9.568 -2.700 -19.820 1.00 73.69 96 SER A N 1
ATOM 737 C CA . SER A 1 96 ? 10.924 -2.888 -20.353 1.00 73.69 96 SER A CA 1
ATOM 738 C C . SER A 1 96 ? 11.995 -2.322 -19.426 1.00 73.69 96 SER A C 1
ATOM 740 O O . SER A 1 96 ? 11.845 -1.206 -18.918 1.00 73.69 96 SER A O 1
ATOM 742 N N . ASN A 1 97 ? 13.110 -3.040 -19.288 1.00 70.12 97 ASN A N 1
ATOM 743 C CA . ASN A 1 97 ? 14.282 -2.503 -18.612 1.00 70.12 97 ASN A CA 1
ATOM 744 C C . ASN A 1 97 ? 14.860 -1.329 -19.427 1.00 70.12 97 ASN A C 1
ATOM 746 O O . ASN A 1 97 ? 14.708 -1.292 -20.649 1.00 70.12 97 ASN A O 1
ATOM 750 N N . PRO A 1 98 ? 15.565 -0.372 -18.796 1.00 66.75 98 PRO A N 1
ATOM 751 C CA . PRO A 1 98 ? 16.147 0.767 -19.511 1.00 66.75 98 PRO A CA 1
ATOM 752 C C . PRO A 1 98 ? 17.195 0.357 -20.561 1.00 66.75 98 PRO A C 1
ATOM 754 O O . PRO A 1 98 ? 17.507 1.145 -21.447 1.00 66.75 98 PRO A O 1
ATOM 757 N N . SER A 1 99 ? 17.727 -0.864 -20.471 1.00 66.81 99 SER A N 1
ATOM 758 C CA . SER A 1 99 ? 18.644 -1.466 -21.444 1.00 66.81 99 SER A CA 1
ATOM 759 C C . SER A 1 99 ? 17.952 -2.111 -22.648 1.00 66.81 99 SER A C 1
ATOM 761 O O . SER A 1 99 ? 18.630 -2.455 -23.614 1.00 66.81 99 SER A O 1
ATOM 763 N N . ASP A 1 100 ? 16.633 -2.307 -22.603 1.00 74.12 100 ASP A N 1
ATOM 764 C CA . ASP A 1 100 ? 15.915 -3.029 -23.648 1.00 74.12 100 ASP A CA 1
ATOM 765 C C . ASP A 1 100 ? 15.518 -2.067 -24.771 1.00 74.12 100 ASP A C 1
ATOM 767 O O . ASP A 1 100 ? 14.851 -1.054 -24.555 1.00 74.12 100 ASP A O 1
ATOM 771 N N . PHE A 1 101 ? 15.895 -2.402 -26.006 1.00 72.12 101 PHE A N 1
ATOM 772 C CA . PHE A 1 101 ? 15.548 -1.600 -27.183 1.00 72.12 101 PHE A CA 1
ATOM 773 C C . PHE A 1 101 ? 14.041 -1.642 -27.500 1.00 72.12 101 PHE A C 1
ATOM 775 O O . PHE A 1 101 ? 13.481 -0.692 -28.048 1.00 72.12 101 PHE A O 1
ATOM 782 N N . LEU A 1 102 ? 13.361 -2.733 -27.128 1.00 74.88 102 LEU A N 1
ATOM 783 C CA . LEU A 1 102 ? 11.924 -2.904 -27.321 1.00 74.88 102 LEU A CA 1
ATOM 784 C C . LEU A 1 102 ? 11.164 -2.584 -26.033 1.00 74.88 102 LEU A C 1
ATOM 786 O O . LEU A 1 102 ? 11.236 -3.307 -25.041 1.00 74.88 102 LEU A O 1
ATOM 790 N N . LYS A 1 103 ? 10.379 -1.504 -26.075 1.00 76.69 103 LYS A N 1
ATOM 791 C CA . LYS A 1 103 ? 9.507 -1.109 -24.967 1.00 76.69 103 LYS A CA 1
ATOM 792 C C . LYS A 1 103 ? 8.259 -1.988 -24.911 1.00 76.69 103 LYS A C 1
ATOM 794 O O . LYS A 1 103 ? 7.269 -1.730 -25.601 1.00 76.69 103 LYS A O 1
ATOM 799 N N . SER A 1 104 ? 8.285 -2.996 -24.050 1.00 80.94 104 SER A N 1
ATOM 800 C CA . SER A 1 104 ? 7.097 -3.764 -23.673 1.00 80.94 104 SER A CA 1
ATOM 801 C C . SER A 1 104 ? 6.188 -2.934 -22.772 1.00 80.94 104 SER A C 1
ATOM 803 O O . SER A 1 104 ? 6.651 -2.280 -21.836 1.00 80.94 104 SER A O 1
ATOM 805 N N . HIS A 1 105 ? 4.888 -2.963 -23.052 1.00 85.00 105 HIS A N 1
ATOM 806 C CA . HIS A 1 105 ? 3.887 -2.248 -22.271 1.00 85.00 105 HIS A CA 1
ATOM 807 C C . HIS A 1 105 ? 2.854 -3.226 -21.723 1.00 85.00 105 HIS A C 1
ATOM 809 O O . HIS A 1 105 ? 2.300 -4.022 -22.480 1.00 85.00 105 HIS A O 1
ATOM 815 N N . SER A 1 106 ? 2.560 -3.105 -20.436 1.00 88.06 106 SER A N 1
ATOM 816 C CA . SER A 1 106 ? 1.524 -3.866 -19.744 1.00 88.06 106 SER A CA 1
ATOM 817 C C . SER A 1 106 ? 0.333 -2.961 -19.446 1.00 88.06 106 SER A C 1
ATOM 819 O O . SER A 1 106 ? 0.499 -1.786 -19.115 1.00 88.06 106 SER A O 1
ATOM 821 N N . TYR A 1 107 ? -0.876 -3.496 -19.584 1.00 93.19 107 TYR A N 1
ATOM 822 C CA . TYR A 1 107 ? -2.108 -2.782 -19.255 1.00 93.19 107 TYR A CA 1
ATOM 823 C C . TYR A 1 107 ? -2.589 -3.173 -17.860 1.00 93.19 107 TYR A C 1
ATOM 825 O O . TYR A 1 107 ? -2.598 -4.357 -17.520 1.00 93.19 107 TYR A O 1
ATOM 833 N N . VAL A 1 108 ? -3.010 -2.190 -17.064 1.00 95.81 108 VAL A N 1
ATOM 834 C CA . VAL A 1 108 ? -3.545 -2.428 -15.722 1.00 95.81 108 VAL A CA 1
ATOM 835 C C . VAL A 1 108 ? -5.064 -2.618 -15.809 1.00 95.81 108 VAL A C 1
ATOM 837 O O . VAL A 1 108 ? -5.780 -1.679 -16.169 1.00 95.81 108 VAL A O 1
ATOM 840 N N . PRO A 1 109 ? -5.593 -3.813 -15.491 1.00 95.25 109 PRO A N 1
ATOM 841 C CA . PRO A 1 109 ? -7.028 -4.058 -15.535 1.00 95.25 109 PRO A CA 1
ATOM 842 C C . PRO A 1 109 ? -7.770 -3.271 -14.445 1.00 95.25 109 PRO A C 1
ATOM 844 O O . PRO A 1 109 ? -7.188 -2.828 -13.454 1.00 95.25 109 PRO A O 1
ATOM 847 N N . LYS A 1 110 ? -9.090 -3.129 -14.612 1.00 93.88 110 LYS A N 1
ATOM 848 C CA . LYS A 1 110 ? -9.954 -2.507 -13.598 1.00 93.88 110 LYS A CA 1
ATOM 849 C C . LYS A 1 110 ? -9.853 -3.238 -12.262 1.00 93.88 110 LYS A C 1
ATOM 851 O O . LYS A 1 110 ? -9.703 -4.462 -12.222 1.00 93.88 110 LYS A O 1
ATOM 856 N N . GLY A 1 111 ? -9.918 -2.488 -11.167 1.00 92.44 111 GLY A N 1
ATOM 857 C CA . GLY A 1 111 ? -9.790 -3.054 -9.829 1.00 92.44 111 GLY A CA 1
ATOM 858 C C . GLY A 1 111 ? -8.367 -3.497 -9.450 1.00 92.44 111 GLY A C 1
ATOM 859 O O . GLY A 1 111 ? -8.202 -4.149 -8.415 1.00 92.44 111 GLY A O 1
ATOM 860 N N . HIS A 1 112 ? -7.352 -3.151 -10.248 1.00 94.69 112 HIS A N 1
ATOM 861 C CA . HIS A 1 112 ? -5.952 -3.468 -9.977 1.00 94.69 112 HIS A CA 1
ATOM 862 C C . HIS A 1 112 ? -5.056 -2.227 -10.013 1.00 94.69 112 HIS A C 1
ATOM 864 O O . HIS A 1 112 ? -5.402 -1.190 -10.574 1.00 94.69 112 HIS A O 1
ATOM 870 N N . VAL A 1 113 ? -3.875 -2.367 -9.420 1.00 95.19 113 VAL A N 1
ATOM 871 C CA . VAL A 1 113 ? -2.799 -1.380 -9.389 1.00 95.19 113 VAL A CA 1
ATOM 872 C C . VAL A 1 113 ? -1.484 -2.019 -9.808 1.00 95.19 113 VAL A C 1
ATOM 874 O O . VAL A 1 113 ? -1.248 -3.206 -9.586 1.00 95.19 113 VAL A O 1
ATOM 877 N N . TRP A 1 114 ? -0.601 -1.216 -10.386 1.00 95.81 114 TRP A N 1
ATOM 878 C CA . TRP A 1 114 ? 0.762 -1.619 -10.695 1.00 95.81 114 TRP A CA 1
ATOM 879 C C . TRP A 1 114 ? 1.717 -1.058 -9.646 1.00 95.81 114 TRP A C 1
ATOM 881 O O . TRP A 1 114 ? 1.855 0.159 -9.503 1.00 95.81 114 TRP A O 1
ATOM 891 N N . LEU A 1 115 ? 2.353 -1.958 -8.903 1.00 95.12 115 LEU A N 1
ATOM 892 C CA . LEU A 1 115 ? 3.240 -1.661 -7.782 1.00 95.12 115 LEU A CA 1
ATOM 893 C C . LEU A 1 115 ? 4.693 -2.000 -8.118 1.00 95.12 115 LEU A C 1
ATOM 895 O O . LEU A 1 115 ? 4.983 -3.154 -8.440 1.00 95.12 115 LEU A O 1
ATOM 899 N N . GLU A 1 116 ? 5.601 -1.042 -7.961 1.00 93.81 116 GLU A N 1
ATOM 900 C CA . GLU A 1 116 ? 7.046 -1.231 -8.128 1.00 93.81 116 GLU A CA 1
ATOM 901 C C . GLU A 1 116 ? 7.827 -0.708 -6.925 1.00 93.81 116 GLU A C 1
ATOM 903 O O . GLU A 1 116 ? 7.384 0.190 -6.214 1.00 93.81 116 GLU A O 1
ATOM 908 N N . GLY A 1 117 ? 8.970 -1.323 -6.647 1.00 92.81 117 GLY A N 1
ATOM 909 C CA . GLY A 1 117 ? 9.909 -0.841 -5.645 1.00 92.81 117 GLY A CA 1
ATOM 910 C C . GLY A 1 117 ? 10.839 0.212 -6.237 1.00 92.81 117 GLY A C 1
ATOM 911 O O . GLY A 1 117 ? 11.206 0.129 -7.406 1.00 92.81 117 GLY A O 1
ATOM 912 N N . ASP A 1 118 ? 11.268 1.166 -5.413 1.00 91.00 118 ASP A N 1
ATOM 913 C CA . ASP A 1 118 ? 12.231 2.195 -5.830 1.00 91.00 118 ASP A CA 1
ATOM 914 C C . ASP A 1 118 ? 13.602 1.583 -6.190 1.00 91.00 118 ASP A C 1
ATOM 916 O O . ASP A 1 118 ? 14.311 2.079 -7.068 1.00 91.00 118 ASP A O 1
ATOM 920 N N . ASN A 1 119 ? 13.954 0.450 -5.571 1.00 89.88 119 ASN A N 1
ATOM 921 C CA . ASN A 1 119 ? 15.169 -0.291 -5.880 1.00 89.88 119 ASN A CA 1
ATOM 922 C C . ASN A 1 119 ? 14.915 -1.341 -6.973 1.00 89.88 119 ASN A C 1
ATOM 924 O O . ASN A 1 119 ? 14.708 -2.525 -6.694 1.00 89.88 119 ASN A O 1
ATOM 928 N N . LEU A 1 120 ? 14.982 -0.909 -8.236 1.00 84.25 120 LEU A N 1
ATOM 929 C CA . LEU A 1 120 ? 14.720 -1.746 -9.418 1.00 84.25 120 LEU A CA 1
ATOM 930 C C . LEU A 1 120 ? 15.539 -3.048 -9.457 1.00 84.25 120 LEU A C 1
ATOM 932 O O . LEU A 1 120 ? 15.044 -4.039 -9.998 1.00 84.25 120 LEU A O 1
ATOM 936 N N . ARG A 1 121 ? 16.768 -3.041 -8.914 1.00 83.06 121 ARG A N 1
ATOM 937 C CA . ARG A 1 121 ? 17.702 -4.184 -8.922 1.00 83.06 121 ARG A CA 1
ATOM 938 C C . ARG A 1 121 ? 17.383 -5.230 -7.861 1.00 83.06 121 ARG A C 1
ATOM 940 O O . ARG A 1 121 ? 17.746 -6.386 -8.040 1.00 83.06 121 ARG A O 1
ATOM 947 N N . ASN A 1 122 ? 16.753 -4.826 -6.760 1.00 85.31 122 ASN A N 1
ATOM 948 C CA . ASN A 1 122 ? 16.519 -5.697 -5.614 1.00 85.31 122 ASN A CA 1
ATOM 949 C C . ASN A 1 122 ? 15.082 -5.577 -5.105 1.00 85.31 122 ASN A C 1
ATOM 951 O O . ASN A 1 122 ? 14.815 -5.257 -3.945 1.00 85.31 122 ASN A O 1
ATOM 955 N N . SER A 1 123 ? 14.141 -5.804 -6.017 1.00 85.50 123 SER A N 1
ATOM 956 C CA . SER A 1 123 ? 12.717 -5.724 -5.743 1.00 85.50 123 SER A CA 1
ATOM 957 C C . SER A 1 123 ? 11.986 -6.842 -6.477 1.00 85.50 123 SER A C 1
ATOM 959 O O . SER A 1 123 ? 12.176 -7.044 -7.672 1.00 85.50 123 SER A O 1
ATOM 961 N N . THR A 1 124 ? 11.150 -7.578 -5.743 1.00 88.62 124 THR A N 1
ATOM 962 C CA . THR A 1 124 ? 10.115 -8.448 -6.313 1.00 88.62 124 THR A CA 1
ATOM 963 C C . THR A 1 124 ? 8.797 -7.685 -6.308 1.00 88.62 124 THR A C 1
ATOM 965 O O . THR A 1 124 ? 8.217 -7.428 -5.250 1.00 88.62 124 THR A O 1
ATOM 968 N N . ASP A 1 125 ? 8.364 -7.257 -7.481 1.00 91.88 125 ASP A N 1
ATOM 969 C CA . ASP A 1 125 ? 7.265 -6.322 -7.709 1.00 91.88 125 ASP A CA 1
ATOM 970 C C . ASP A 1 125 ? 6.382 -6.753 -8.896 1.00 91.88 125 ASP A C 1
ATOM 972 O O . ASP A 1 125 ? 6.503 -7.872 -9.393 1.00 91.88 125 ASP A O 1
ATOM 976 N N . SER A 1 126 ? 5.466 -5.886 -9.338 1.00 92.62 126 SER A N 1
ATOM 977 C CA . SER A 1 126 ? 4.471 -6.186 -10.383 1.00 92.62 126 SER A CA 1
ATOM 978 C C . SER A 1 126 ? 5.090 -6.554 -11.730 1.00 92.62 126 SER A C 1
ATOM 980 O O . SER A 1 126 ? 4.453 -7.212 -12.542 1.00 92.62 126 SER A O 1
ATOM 982 N N . ARG A 1 127 ? 6.366 -6.220 -11.949 1.00 89.44 127 ARG A N 1
ATOM 983 C CA . ARG A 1 127 ? 7.153 -6.704 -13.093 1.00 89.44 127 ARG A CA 1
ATOM 984 C C . ARG A 1 127 ? 7.309 -8.232 -13.089 1.00 89.44 127 ARG A C 1
ATOM 986 O O . ARG A 1 127 ? 7.391 -8.829 -14.155 1.00 89.44 127 ARG A O 1
ATOM 993 N N . CYS A 1 128 ? 7.326 -8.855 -11.908 1.00 88.50 128 CYS A N 1
ATOM 994 C CA . CYS A 1 128 ? 7.482 -10.299 -11.734 1.00 88.50 128 CYS A CA 1
ATOM 995 C C . CYS A 1 128 ? 6.138 -11.034 -11.642 1.00 88.50 128 CYS A C 1
ATOM 997 O O . CYS A 1 128 ? 5.976 -12.077 -12.265 1.00 88.50 128 CYS A O 1
ATOM 999 N N . TYR A 1 129 ? 5.190 -10.521 -10.849 1.00 91.06 129 TYR A N 1
ATOM 1000 C CA . TYR A 1 129 ? 3.912 -11.205 -10.576 1.00 91.06 129 TYR A CA 1
ATOM 1001 C C . TYR A 1 129 ? 2.689 -10.574 -11.265 1.00 91.06 129 TYR A C 1
ATOM 1003 O O . TYR A 1 129 ? 1.593 -11.119 -11.171 1.00 91.06 129 TYR A O 1
ATOM 1011 N N . GLY A 1 130 ? 2.850 -9.446 -11.959 1.00 92.75 130 GLY A N 1
ATOM 1012 C CA . GLY A 1 130 ? 1.766 -8.734 -12.635 1.00 92.75 130 GLY A CA 1
ATOM 1013 C C . GLY A 1 130 ? 1.012 -7.726 -11.750 1.00 92.75 130 GLY A C 1
ATOM 1014 O O . GLY A 1 130 ? 1.456 -7.390 -10.652 1.00 92.75 130 GLY A O 1
ATOM 1015 N N . PRO A 1 131 ? -0.129 -7.199 -12.228 1.00 94.62 131 PRO A N 1
ATOM 1016 C CA . PRO A 1 131 ? -0.909 -6.196 -11.509 1.00 94.62 131 PRO A CA 1
ATOM 1017 C C . PRO A 1 131 ? -1.554 -6.771 -10.236 1.00 94.62 131 PRO A C 1
ATOM 1019 O O . PRO A 1 131 ? -2.009 -7.913 -10.207 1.00 94.62 131 PRO A O 1
ATOM 1022 N N . VAL A 1 132 ? -1.639 -5.957 -9.183 1.00 95.25 132 VAL A N 1
ATOM 1023 C CA . VAL A 1 132 ? -2.135 -6.347 -7.853 1.00 95.25 132 VAL A CA 1
ATOM 1024 C C . VAL A 1 132 ? -3.561 -5.838 -7.646 1.00 95.25 132 VAL A C 1
ATOM 1026 O O . VAL A 1 132 ? -3.802 -4.651 -7.849 1.00 95.25 132 VAL A O 1
ATOM 1029 N N . PRO A 1 133 ? -4.522 -6.664 -7.206 1.00 94.81 133 PRO A N 1
ATOM 1030 C CA . PRO A 1 133 ? -5.882 -6.194 -6.946 1.00 94.81 133 PRO A CA 1
ATOM 1031 C C . PRO A 1 133 ? -5.937 -5.248 -5.736 1.00 94.81 133 PRO A C 1
ATOM 1033 O O . PRO A 1 133 ? -5.259 -5.478 -4.729 1.00 94.81 133 PRO A O 1
ATOM 1036 N N . TYR A 1 134 ? -6.814 -4.232 -5.774 1.00 92.69 134 TYR A N 1
ATOM 1037 C CA . TYR A 1 134 ? -6.991 -3.276 -4.660 1.00 92.69 134 TYR A CA 1
ATOM 1038 C C . TYR A 1 134 ? -7.289 -3.964 -3.317 1.00 92.69 134 TYR A C 1
ATOM 1040 O O . TYR A 1 134 ? -6.897 -3.461 -2.266 1.00 92.69 134 TYR A O 1
ATOM 1048 N N . GLY A 1 135 ? -7.930 -5.138 -3.333 1.00 92.00 135 GLY A N 1
ATOM 1049 C CA . GLY A 1 135 ? -8.248 -5.909 -2.126 1.00 92.00 135 GLY A CA 1
ATOM 1050 C C . GLY A 1 135 ? -7.030 -6.434 -1.353 1.00 92.00 135 GLY A C 1
ATOM 1051 O O . GLY A 1 135 ? -7.146 -6.724 -0.162 1.00 92.00 135 GLY A O 1
ATOM 1052 N N . LEU A 1 136 ? -5.854 -6.536 -1.985 1.00 93.69 136 LEU A N 1
ATOM 1053 C CA . LEU A 1 136 ? -4.618 -6.906 -1.284 1.00 93.69 136 LEU A CA 1
ATOM 1054 C C . LEU A 1 136 ? -3.959 -5.712 -0.592 1.00 93.69 136 LEU A C 1
ATOM 1056 O O . LEU A 1 136 ? -3.109 -5.918 0.276 1.00 93.69 136 LEU A O 1
ATOM 1060 N N . ILE A 1 137 ? -4.352 -4.480 -0.919 1.00 92.94 137 ILE A N 1
ATOM 1061 C CA . ILE A 1 137 ? -3.762 -3.277 -0.337 1.00 92.94 137 ILE A CA 1
ATOM 1062 C C . ILE A 1 137 ? -4.200 -3.159 1.121 1.00 92.94 137 ILE A C 1
ATOM 1064 O O . ILE A 1 137 ? -5.378 -3.073 1.456 1.00 92.94 137 ILE A O 1
ATOM 1068 N N . ARG A 1 138 ? -3.221 -3.153 2.016 1.00 90.56 138 ARG A N 1
ATOM 1069 C CA . ARG A 1 138 ? -3.376 -3.080 3.467 1.00 90.56 138 ARG A CA 1
ATOM 1070 C C . ARG A 1 138 ? -3.236 -1.693 4.032 1.00 90.56 138 ARG A C 1
ATOM 1072 O O . ARG A 1 138 ? -3.659 -1.517 5.158 1.00 90.56 138 ARG A O 1
ATOM 1079 N N . GLY A 1 139 ? -2.760 -0.716 3.286 1.00 90.06 139 GLY A N 1
ATOM 1080 C CA . GLY A 1 139 ? -2.707 0.665 3.742 1.00 90.06 139 GLY A CA 1
ATOM 1081 C C . GLY A 1 139 ? -1.855 1.494 2.807 1.00 90.06 139 GLY A C 1
ATOM 1082 O O . GLY A 1 139 ? -1.122 0.951 1.979 1.00 90.06 139 GLY A O 1
ATOM 1083 N N . ARG A 1 140 ? -1.972 2.806 2.928 1.00 91.56 140 ARG A N 1
ATOM 1084 C CA . ARG A 1 140 ? -1.050 3.743 2.293 1.00 91.56 140 ARG A CA 1
ATOM 1085 C C . ARG A 1 140 ? -0.111 4.269 3.375 1.00 91.56 140 ARG A C 1
ATOM 1087 O O . ARG A 1 140 ? -0.473 4.263 4.541 1.00 91.56 140 ARG A O 1
ATOM 1094 N N . ILE A 1 141 ? 1.115 4.610 3.001 1.00 89.56 141 ILE A N 1
ATOM 1095 C CA . ILE A 1 141 ? 2.109 5.200 3.893 1.00 89.56 141 ILE A CA 1
ATOM 1096 C C . ILE A 1 141 ? 2.087 6.714 3.690 1.00 89.56 141 ILE A C 1
ATOM 1098 O O . ILE A 1 141 ? 2.411 7.193 2.600 1.00 89.56 141 ILE A O 1
ATOM 1102 N N . CYS A 1 142 ? 1.740 7.460 4.737 1.00 84.12 142 CYS A N 1
ATOM 1103 C CA . CYS A 1 142 ? 1.806 8.922 4.737 1.00 84.12 142 CYS A CA 1
ATOM 1104 C C . CYS A 1 142 ? 3.139 9.467 5.251 1.00 84.12 142 CYS A C 1
ATOM 1106 O O . CYS A 1 142 ? 3.635 10.453 4.712 1.00 84.12 142 CYS A O 1
ATOM 1108 N N . PHE A 1 143 ? 3.726 8.849 6.283 1.00 78.06 143 PHE A N 1
ATOM 1109 C CA . PHE A 1 143 ? 4.876 9.427 6.983 1.00 78.06 143 PHE A CA 1
ATOM 1110 C C . PHE A 1 143 ? 5.971 8.396 7.253 1.00 78.06 143 PHE A C 1
ATOM 1112 O O . PHE A 1 143 ? 5.706 7.284 7.713 1.00 78.06 143 PHE A O 1
ATOM 1119 N N . LYS A 1 144 ? 7.218 8.810 7.018 1.00 75.00 144 LYS A N 1
ATOM 1120 C CA . LYS A 1 144 ? 8.444 8.105 7.410 1.00 75.00 144 LYS A CA 1
ATOM 1121 C C . LYS A 1 144 ? 9.067 8.837 8.606 1.00 75.00 144 LYS A C 1
ATOM 1123 O O . LYS A 1 144 ? 9.153 10.061 8.574 1.00 75.00 144 LYS A O 1
ATOM 1128 N N . ASN A 1 145 ? 9.516 8.099 9.628 1.00 60.12 145 ASN A N 1
ATOM 1129 C CA . ASN A 1 145 ? 10.111 8.601 10.883 1.00 60.12 145 ASN A CA 1
ATOM 1130 C C . ASN A 1 145 ? 9.128 9.241 11.882 1.00 60.12 145 ASN A C 1
ATOM 1132 O O . ASN A 1 145 ? 9.324 10.361 12.364 1.00 60.12 145 ASN A O 1
ATOM 1136 N N . PHE A 1 146 ? 8.102 8.484 12.266 1.00 53.66 146 PHE A N 1
ATOM 1137 C CA . PHE A 1 146 ? 7.313 8.778 13.465 1.00 53.66 146 PHE A CA 1
ATOM 1138 C C . PHE A 1 146 ? 8.149 8.386 14.703 1.00 53.66 146 PHE A C 1
ATOM 1140 O O . PHE A 1 146 ? 8.236 7.196 15.011 1.00 53.66 146 PHE A O 1
ATOM 1147 N N . PRO A 1 147 ? 8.906 9.331 15.307 1.00 48.41 147 PRO A N 1
ATOM 1148 C CA . PRO A 1 147 ? 8.325 10.335 16.204 1.00 48.41 147 PRO A CA 1
ATOM 1149 C C . PRO A 1 147 ? 8.921 11.757 16.071 1.00 48.41 147 PRO A C 1
ATOM 1151 O O . PRO A 1 147 ? 8.790 12.548 17.003 1.00 48.41 147 PRO A O 1
ATOM 1154 N N . ARG A 1 148 ? 9.623 12.114 14.978 1.00 41.94 148 ARG A N 1
ATOM 1155 C CA . ARG A 1 148 ? 10.425 13.356 14.998 1.00 41.94 148 ARG A CA 1
ATOM 1156 C C . ARG A 1 148 ? 9.677 14.646 14.667 1.00 41.94 148 ARG A C 1
ATOM 1158 O O . ARG A 1 148 ? 10.104 15.670 15.180 1.00 41.94 148 ARG A O 1
ATOM 1165 N N . LEU A 1 149 ? 8.611 14.669 13.870 1.00 41.19 149 LEU A N 1
ATOM 1166 C CA . LEU A 1 149 ? 7.969 15.944 13.522 1.00 41.19 149 LEU A CA 1
ATOM 1167 C C . LEU A 1 149 ? 6.467 15.781 13.284 1.00 41.19 149 LEU A C 1
ATOM 1169 O O . LEU A 1 149 ? 6.030 15.295 12.246 1.00 41.19 149 LEU A O 1
ATOM 1173 N N . ILE A 1 150 ? 5.684 16.270 14.245 1.00 43.09 150 ILE A N 1
ATOM 1174 C CA . ILE A 1 150 ? 4.392 16.886 13.959 1.00 43.09 150 ILE A CA 1
ATOM 1175 C C . ILE A 1 150 ? 4.736 18.203 13.255 1.00 43.09 150 ILE A C 1
ATOM 1177 O O . ILE A 1 150 ? 4.998 19.195 13.917 1.00 43.09 150 ILE A O 1
ATOM 1181 N N . ASN A 1 151 ? 4.811 18.188 11.930 1.00 36.75 151 ASN A N 1
ATOM 1182 C CA . ASN A 1 151 ? 4.633 19.377 11.102 1.00 36.75 151 ASN A CA 1
ATOM 1183 C C . ASN A 1 151 ? 3.776 18.930 9.923 1.00 36.75 151 ASN A C 1
ATOM 1185 O O . ASN A 1 151 ? 4.256 18.343 8.954 1.00 36.75 151 ASN A O 1
ATOM 1189 N N . PHE A 1 152 ? 2.470 19.117 10.099 1.00 45.97 152 PHE A N 1
ATOM 1190 C CA . PHE A 1 152 ? 1.501 19.095 9.017 1.00 45.97 152 PHE A CA 1
ATOM 1191 C C . PHE A 1 152 ? 1.798 20.305 8.127 1.00 45.97 152 PHE A C 1
ATOM 1193 O O . PHE A 1 152 ? 1.333 21.397 8.424 1.00 45.97 152 PHE A O 1
ATOM 1200 N N . ASP A 1 153 ? 2.561 20.107 7.059 1.00 48.09 153 ASP A N 1
ATOM 1201 C CA . ASP A 1 153 ? 2.613 21.049 5.941 1.00 48.09 153 ASP A CA 1
ATOM 1202 C C . ASP A 1 153 ? 2.291 20.294 4.651 1.00 48.09 153 ASP A C 1
ATOM 1204 O O . ASP A 1 153 ? 3.137 19.630 4.057 1.00 48.09 153 ASP A O 1
ATOM 1208 N N . GLU A 1 154 ? 1.000 20.278 4.312 1.00 45.62 154 GLU A N 1
ATOM 1209 C CA . GLU A 1 154 ? 0.449 20.819 3.056 1.00 45.62 154 GLU A CA 1
ATOM 1210 C C . GLU A 1 154 ? -1.083 20.568 3.013 1.00 45.62 154 GLU A C 1
ATOM 1212 O O . GLU A 1 154 ? -1.593 19.596 3.583 1.00 45.62 154 GLU A O 1
ATOM 1217 N N . PRO A 1 155 ? -1.866 21.481 2.411 1.00 41.00 155 PRO A N 1
ATOM 1218 C CA . PRO A 1 155 ? -3.188 21.871 2.868 1.00 41.00 155 PRO A CA 1
ATOM 1219 C C . PRO A 1 155 ? -4.291 21.018 2.237 1.00 41.00 155 PRO A C 1
ATOM 1221 O O . PRO A 1 155 ? -4.681 21.186 1.083 1.00 41.00 155 PRO A O 1
ATOM 1224 N N . LEU A 1 156 ? -4.919 20.162 3.039 1.00 39.81 156 LEU A N 1
ATOM 1225 C CA . LEU A 1 156 ? -6.215 19.560 2.712 1.00 39.81 156 LEU A CA 1
ATOM 1226 C C . LEU A 1 156 ? -7.358 20.546 3.011 1.00 39.81 156 LEU A C 1
ATOM 1228 O O . LEU A 1 156 ? -8.260 20.243 3.785 1.00 39.81 156 LEU A O 1
ATOM 1232 N N . HIS A 1 157 ? -7.335 21.733 2.395 1.00 43.78 157 HIS A N 1
ATOM 1233 C CA . HIS A 1 157 ? -8.405 22.724 2.563 1.00 43.78 157 HIS A CA 1
ATOM 1234 C C . HIS A 1 157 ? -9.365 22.873 1.376 1.00 43.78 157 HIS A C 1
ATOM 1236 O O . HIS A 1 157 ? -10.306 23.656 1.475 1.00 43.78 157 HIS A O 1
ATOM 1242 N N . THR A 1 158 ? -9.235 22.085 0.299 1.00 46.44 158 THR A N 1
ATOM 1243 C CA . THR A 1 158 ? -10.073 22.325 -0.901 1.00 46.44 158 THR A CA 1
ATOM 1244 C C . THR A 1 158 ? -10.901 21.155 -1.424 1.00 46.44 158 THR A C 1
ATOM 1246 O O . THR A 1 158 ? -11.644 21.351 -2.377 1.00 46.44 158 THR A O 1
ATOM 1249 N N . LEU A 1 159 ? -10.890 19.968 -0.803 1.00 41.12 159 LEU A N 1
ATOM 1250 C CA . LEU A 1 159 ? -11.782 18.865 -1.230 1.00 41.12 159 LEU A CA 1
ATOM 1251 C C . LEU A 1 159 ? -12.577 18.185 -0.106 1.00 41.12 159 LEU A C 1
ATOM 1253 O O . LEU A 1 159 ? -13.381 17.299 -0.377 1.00 41.12 159 LEU A O 1
ATOM 1257 N N . LEU A 1 160 ? -12.449 18.658 1.137 1.00 39.47 160 LEU A N 1
ATOM 1258 C CA . LEU A 1 160 ? -13.369 18.318 2.231 1.00 39.47 160 LEU A CA 1
ATOM 1259 C C . LEU A 1 160 ? -14.454 19.384 2.449 1.00 39.47 160 LEU A C 1
ATOM 1261 O O . LEU A 1 160 ? -15.320 19.195 3.294 1.00 39.47 160 LEU A O 1
ATOM 1265 N N . HIS A 1 161 ? -14.485 20.471 1.670 1.00 40.81 161 HIS A N 1
ATOM 1266 C CA . HIS A 1 161 ? -15.527 21.494 1.828 1.00 40.81 161 HIS A CA 1
ATOM 1267 C C . HIS A 1 161 ? -16.853 21.167 1.118 1.00 40.81 161 HIS A C 1
ATOM 1269 O O . HIS A 1 161 ? -17.867 21.773 1.445 1.00 40.81 161 HIS A O 1
ATOM 1275 N N . PHE A 1 162 ? -16.894 20.174 0.217 1.00 41.22 162 PHE A N 1
ATOM 1276 C CA . PHE A 1 162 ? -18.146 19.768 -0.448 1.00 41.22 162 PHE A CA 1
ATOM 1277 C C . PHE A 1 162 ? -18.734 18.434 0.025 1.00 41.22 162 PHE A C 1
ATOM 1279 O O . PHE A 1 162 ? -19.921 18.200 -0.176 1.00 41.22 162 PHE A O 1
ATOM 1286 N N . SER A 1 163 ? -17.976 17.601 0.741 1.00 45.31 163 SER A N 1
ATOM 1287 C CA . SER A 1 163 ? -18.499 16.366 1.350 1.00 45.31 163 SER A CA 1
ATOM 1288 C C . SER A 1 163 ? -18.515 16.402 2.881 1.00 45.31 163 SER A C 1
ATOM 1290 O O . SER A 1 163 ? -19.402 15.803 3.487 1.00 45.31 163 SER A O 1
ATOM 1292 N N . CYS A 1 164 ? -17.630 17.170 3.531 1.00 43.16 164 CYS A N 1
ATOM 1293 C CA . CYS A 1 164 ? -17.637 17.292 4.992 1.00 43.16 164 CYS A CA 1
ATOM 1294 C C . CYS A 1 164 ? -18.636 18.340 5.496 1.00 43.16 164 CYS A C 1
ATOM 1296 O O . CYS A 1 164 ? -19.125 18.196 6.608 1.00 43.16 164 CYS A O 1
ATOM 1298 N N . TRP A 1 165 ? -19.041 19.337 4.692 1.00 39.88 165 TRP A N 1
ATOM 1299 C CA . TRP A 1 165 ? -20.139 20.228 5.101 1.00 39.88 165 TRP A CA 1
ATOM 1300 C C . TRP A 1 165 ? -21.454 19.436 5.206 1.00 39.88 165 TRP A C 1
ATOM 1302 O O . TRP A 1 165 ? -22.174 19.582 6.186 1.00 39.88 165 TRP A O 1
ATOM 1312 N N . HIS A 1 166 ? -21.741 18.502 4.294 1.00 47.31 166 HIS A N 1
ATOM 1313 C CA . HIS A 1 166 ? -22.935 17.657 4.432 1.00 47.31 166 HIS A CA 1
ATOM 1314 C C . HIS A 1 166 ? -22.844 16.676 5.609 1.00 47.31 166 HIS A C 1
ATOM 1316 O O . HIS A 1 166 ? -23.829 16.499 6.318 1.00 47.31 166 HIS A O 1
ATOM 1322 N N . ILE A 1 167 ? -21.671 16.101 5.889 1.00 55.59 167 ILE A N 1
ATOM 1323 C CA . ILE A 1 167 ? -21.502 15.167 7.015 1.00 55.59 167 ILE A CA 1
ATOM 1324 C C . ILE A 1 167 ? -21.488 15.904 8.368 1.00 55.59 167 ILE A C 1
ATOM 1326 O O . ILE A 1 167 ? -22.111 15.431 9.315 1.00 55.59 167 ILE A O 1
ATOM 1330 N N . CYS A 1 168 ? -20.885 17.096 8.461 1.00 48.56 168 CYS A N 1
ATOM 1331 C CA . CYS A 1 168 ? -20.940 17.944 9.657 1.00 48.56 168 CYS A CA 1
ATOM 1332 C C . CYS A 1 168 ? -22.301 18.621 9.848 1.00 48.56 168 CYS A C 1
ATOM 1334 O O . CYS A 1 168 ? -22.719 18.761 10.990 1.00 48.56 168 CYS A O 1
ATOM 1336 N N . LEU A 1 169 ? -23.036 18.998 8.794 1.00 52.53 169 LEU A N 1
ATOM 1337 C CA . LEU A 1 169 ? -24.429 19.438 8.950 1.00 52.53 169 LEU A CA 1
ATOM 1338 C C . LEU A 1 169 ? -25.321 18.280 9.379 1.00 52.53 169 LEU A C 1
ATOM 1340 O O . LEU A 1 169 ? -26.154 18.491 10.246 1.00 52.53 169 LEU A O 1
ATOM 1344 N N . LEU A 1 170 ? -25.119 17.061 8.872 1.00 54.12 170 LEU A N 1
ATOM 1345 C CA . LEU A 1 170 ? -25.821 15.887 9.396 1.00 54.12 170 LEU A CA 1
ATOM 1346 C C . LEU A 1 170 ? -25.465 15.641 10.870 1.00 54.12 170 LEU A C 1
ATOM 1348 O O . LEU A 1 170 ? -26.357 15.354 11.660 1.00 54.12 170 LEU A O 1
ATOM 1352 N N . PHE A 1 171 ? -24.214 15.856 11.285 1.00 49.62 171 PHE A N 1
ATOM 1353 C CA . PHE A 1 171 ? -23.815 15.741 12.693 1.00 49.62 171 PHE A CA 1
ATOM 1354 C C . PHE A 1 171 ? -24.357 16.877 13.582 1.00 49.62 171 PHE A C 1
ATOM 1356 O O . PHE A 1 171 ? -24.776 16.622 14.705 1.00 49.62 171 PHE A O 1
ATOM 1363 N N . VAL A 1 172 ? -24.420 18.120 13.096 1.00 53.66 172 VAL A N 1
ATOM 1364 C CA . VAL A 1 172 ? -24.961 19.275 13.841 1.00 53.66 172 VAL A CA 1
ATOM 1365 C C . VAL A 1 172 ? -26.496 19.260 13.874 1.00 53.66 172 VAL A C 1
ATOM 1367 O O . VAL A 1 172 ? -27.089 19.627 14.886 1.00 53.66 172 VAL A O 1
ATOM 1370 N N . TRP A 1 173 ? -27.161 18.765 12.827 1.00 43.09 173 TRP A N 1
ATOM 1371 C CA . TRP A 1 173 ? -28.622 18.615 12.776 1.00 43.09 173 TRP A CA 1
ATOM 1372 C C . TRP A 1 173 ? -29.113 17.406 13.583 1.00 43.09 173 TRP A C 1
ATOM 1374 O O . TRP A 1 173 ? -30.198 17.454 14.152 1.00 43.09 173 TRP A O 1
ATOM 1384 N N . MET A 1 174 ? -28.286 16.365 13.737 1.00 46.72 174 MET A N 1
ATOM 1385 C CA . MET A 1 174 ? -28.572 15.230 14.626 1.00 46.72 174 MET A CA 1
ATOM 1386 C C . MET A 1 174 ? -28.279 15.535 16.111 1.00 46.72 174 MET A C 1
ATOM 1388 O O . MET A 1 174 ? -28.713 14.789 16.987 1.00 46.72 174 MET A O 1
ATOM 1392 N N . ILE A 1 175 ? -27.579 16.641 16.407 1.00 50.03 175 ILE A N 1
ATOM 1393 C CA . ILE A 1 175 ? -27.248 17.105 17.770 1.00 50.03 175 ILE A CA 1
ATOM 1394 C C . ILE A 1 175 ? -28.110 18.307 18.211 1.00 50.03 175 ILE A C 1
ATOM 1396 O O . ILE A 1 175 ? -28.049 18.700 19.373 1.00 50.03 175 ILE A O 1
ATOM 1400 N N . LEU A 1 176 ? -28.980 18.866 17.362 1.00 39.12 176 LEU A N 1
ATOM 1401 C CA . LEU A 1 176 ? -29.953 19.874 17.799 1.00 39.12 176 LEU A CA 1
ATOM 1402 C C . LEU A 1 176 ? -31.161 19.184 18.456 1.00 39.12 176 LEU A C 1
ATOM 1404 O O . LEU A 1 176 ? -32.000 18.617 17.754 1.00 39.12 176 LEU A O 1
ATOM 1408 N N . PRO A 1 177 ? -31.301 19.217 19.798 1.00 45.00 177 PRO A N 1
ATOM 1409 C CA . PRO A 1 177 ? -32.481 18.672 20.435 1.00 45.00 177 PRO A CA 1
ATOM 1410 C C . PRO A 1 177 ? -33.695 19.489 20.001 1.00 45.00 177 PRO A C 1
ATOM 1412 O O . PRO A 1 177 ? -33.690 20.722 20.039 1.00 45.00 177 PRO A O 1
ATOM 1415 N N . ILE A 1 178 ? -34.755 18.772 19.645 1.00 41.62 178 ILE A N 1
ATOM 1416 C CA . ILE A 1 178 ? -36.120 19.261 19.480 1.00 41.62 178 ILE A CA 1
ATOM 1417 C C . ILE A 1 178 ? -36.529 19.978 20.778 1.00 41.62 178 ILE A C 1
ATOM 1419 O O . ILE A 1 178 ? -37.113 19.397 21.688 1.00 41.62 178 ILE A O 1
ATOM 1423 N N . LYS A 1 179 ? -36.214 21.269 20.900 1.00 47.41 179 LYS A N 1
ATOM 1424 C CA . LYS A 1 179 ? -36.939 22.174 21.787 1.00 47.41 179 LYS A CA 1
ATOM 1425 C C . LYS A 1 179 ? -38.140 22.672 21.004 1.00 47.41 179 LYS A C 1
ATOM 1427 O O . LYS A 1 179 ? -38.069 23.717 20.365 1.00 47.41 179 LYS A O 1
ATOM 1432 N N . LYS A 1 180 ? -39.255 21.951 21.095 1.00 45.44 180 LYS A N 1
ATOM 1433 C CA . LYS A 1 180 ? -40.563 22.601 21.204 1.00 45.44 180 LYS A CA 1
ATOM 1434 C C . LYS A 1 180 ? -41.636 21.630 21.682 1.00 45.44 180 LYS A C 1
ATOM 1436 O O . LYS A 1 180 ? -41.843 20.582 21.085 1.00 45.44 180 LYS A O 1
ATOM 1441 N N . LYS A 1 181 ? -42.384 22.142 22.666 1.00 39.59 181 LYS A N 1
ATOM 1442 C CA . LYS A 1 181 ? -43.773 21.817 23.011 1.00 39.59 181 LYS A CA 1
ATOM 1443 C C . LYS A 1 181 ? -43.957 20.772 24.111 1.00 39.59 181 LYS A C 1
ATOM 1445 O O . LYS A 1 181 ? -44.245 19.627 23.822 1.00 39.59 181 LYS A O 1
ATOM 1450 N N . PHE A 1 182 ? -43.839 21.219 25.361 1.00 36.81 182 PHE A N 1
ATOM 1451 C CA . PHE A 1 182 ? -44.811 20.941 26.428 1.00 36.81 182 PHE A CA 1
ATOM 1452 C C . PHE A 1 182 ? -44.512 21.865 27.615 1.00 36.81 182 PHE A C 1
ATOM 1454 O O . PHE A 1 182 ? -43.888 21.479 28.593 1.00 36.81 182 PHE A O 1
ATOM 1461 N N . GLU A 1 183 ? -44.922 23.123 27.491 1.00 41.50 183 GLU A N 1
ATOM 1462 C CA . GLU A 1 183 ? -45.171 23.980 28.645 1.00 41.50 183 GLU A CA 1
ATOM 1463 C C . GLU A 1 183 ? -46.284 24.950 28.247 1.00 41.50 183 GLU A C 1
ATOM 1465 O O . GLU A 1 183 ? -46.260 25.486 27.135 1.00 41.50 183 GLU A O 1
ATOM 1470 N N . LYS A 1 184 ? -47.247 25.131 29.157 1.00 36.34 184 LYS A N 1
ATOM 1471 C CA . LYS A 1 184 ? -48.437 25.995 29.087 1.00 36.34 184 LYS A CA 1
ATOM 1472 C C . LYS A 1 184 ? -49.762 25.328 28.683 1.00 36.34 184 LYS A C 1
ATOM 1474 O O . LYS A 1 184 ? -50.369 25.693 27.683 1.00 36.34 184 LYS A O 1
ATOM 1479 N N . VAL A 1 185 ? -50.242 24.425 29.541 1.00 43.41 185 VAL A N 1
ATOM 1480 C CA . VAL A 1 185 ? -51.659 24.366 29.957 1.00 43.41 185 VAL A CA 1
ATOM 1481 C C . VAL A 1 185 ? -51.659 24.094 31.470 1.00 43.41 185 VAL A C 1
ATOM 1483 O O . VAL A 1 185 ? -50.885 23.249 31.905 1.00 43.41 185 VAL A O 1
ATOM 1486 N N . GLU A 1 186 ? -52.491 24.832 32.217 1.00 32.50 186 GLU A N 1
ATOM 1487 C CA . GLU A 1 186 ? -52.541 25.006 33.692 1.00 32.50 186 GLU A CA 1
ATOM 1488 C C . GLU A 1 186 ? -51.460 25.966 34.234 1.00 32.50 186 GLU A C 1
ATOM 1490 O O . GLU A 1 186 ? -50.274 25.760 34.030 1.00 32.50 186 GLU A O 1
ATOM 1495 N N . GLY A 1 187 ? -51.732 27.083 34.909 1.00 31.72 187 GLY A N 1
ATOM 1496 C CA . GLY A 1 187 ? -52.961 27.692 35.402 1.00 31.72 187 GLY A CA 1
ATOM 1497 C C . GLY A 1 187 ? -52.566 28.763 36.432 1.00 31.72 187 GLY A C 1
ATOM 1498 O O . GLY A 1 187 ? -52.121 28.425 37.520 1.00 31.72 187 GLY A O 1
ATOM 1499 N N . SER A 1 188 ? -52.679 30.042 36.072 1.00 31.31 188 SER A N 1
ATOM 1500 C CA . SER A 1 188 ? -52.692 31.219 36.963 1.00 31.31 188 SER A CA 1
ATOM 1501 C C . SER A 1 188 ? -53.024 32.420 36.060 1.00 31.31 188 SER A C 1
ATOM 1503 O O . SER A 1 188 ? -52.398 32.602 35.024 1.00 31.31 188 SER A O 1
ATOM 1505 N N . GLY A 1 189 ? -54.099 33.183 36.243 1.00 33.28 189 GLY A N 1
ATOM 1506 C CA . GLY A 1 189 ? -54.634 33.703 37.492 1.00 33.28 189 GLY A CA 1
ATOM 1507 C C . GLY A 1 189 ? -54.096 35.120 37.686 1.00 33.28 189 GLY A C 1
ATOM 1508 O O . GLY A 1 189 ? -53.222 35.309 38.522 1.00 33.28 189 GLY A O 1
ATOM 1509 N N . SER A 1 190 ? -54.563 36.084 36.883 1.00 31.47 190 SER A N 1
ATOM 1510 C CA . SER A 1 190 ? -54.355 37.520 37.126 1.00 31.47 190 SER A CA 1
ATOM 1511 C C . SER A 1 190 ? -55.248 38.372 36.213 1.00 31.47 190 SER A C 1
ATOM 1513 O O . SER A 1 190 ? -54.913 38.582 35.050 1.00 31.47 190 SER A O 1
ATOM 1515 N N . GLU A 1 191 ? -56.346 38.899 36.751 1.00 33.09 191 GLU A N 1
ATOM 1516 C CA . GLU A 1 191 ? -56.955 40.143 36.266 1.00 33.09 191 GLU A CA 1
ATOM 1517 C C . GLU A 1 191 ? -57.251 41.029 37.481 1.00 33.09 191 GLU A C 1
ATOM 1519 O O . GLU A 1 191 ? -58.285 40.908 38.131 1.00 33.09 191 GLU A O 1
ATOM 1524 N N . GLU A 1 192 ? -56.307 41.918 37.797 1.00 33.94 192 GLU A N 1
ATOM 1525 C CA . GLU A 1 192 ? -56.599 43.167 38.495 1.00 33.94 192 GLU A CA 1
ATOM 1526 C C . GLU A 1 192 ? -56.503 44.318 37.487 1.00 33.94 192 GLU A C 1
ATOM 1528 O O . GLU A 1 192 ? -55.455 44.556 36.892 1.00 33.94 192 GLU A O 1
ATOM 1533 N N . GLY A 1 193 ? -57.622 45.031 37.343 1.00 29.30 193 GLY A N 1
ATOM 1534 C CA . GLY A 1 193 ? -57.675 46.493 37.351 1.00 29.30 193 GLY A CA 1
ATOM 1535 C C . GLY A 1 193 ? -57.097 47.258 36.160 1.00 29.30 193 GLY A C 1
ATOM 1536 O O . GLY A 1 193 ? -55.907 47.550 36.111 1.00 29.30 193 GLY A O 1
ATOM 1537 N N . GLY A 1 194 ? -57.975 47.783 35.294 1.00 29.28 194 GLY A N 1
ATOM 1538 C CA . GLY A 1 194 ? -57.547 48.822 34.356 1.00 29.28 194 GLY A CA 1
ATOM 1539 C C . GLY A 1 194 ? -58.566 49.356 33.351 1.00 29.28 194 GLY A C 1
ATOM 1540 O O . GLY A 1 194 ? -58.380 49.166 32.163 1.00 29.28 194 GLY A O 1
ATOM 1541 N N . ARG A 1 195 ? -59.546 50.134 33.834 1.00 33.31 195 ARG A N 1
ATOM 1542 C CA . ARG A 1 195 ? -60.172 51.289 33.142 1.00 33.31 195 ARG A CA 1
ATOM 1543 C C . ARG A 1 195 ? -60.929 51.043 31.821 1.00 33.31 195 ARG A C 1
ATOM 1545 O O . ARG A 1 195 ? -60.380 51.109 30.734 1.00 33.31 195 ARG A O 1
ATOM 1552 N N . GLY A 1 196 ? -62.252 50.961 31.973 1.00 30.75 196 GLY A N 1
ATOM 1553 C CA . GLY A 1 196 ? -63.226 51.908 31.414 1.00 30.75 196 GLY A CA 1
ATOM 1554 C C . GLY A 1 196 ? -63.115 52.314 29.944 1.00 30.75 196 GLY A C 1
ATOM 1555 O O . GLY A 1 196 ? -62.351 53.213 29.614 1.00 30.75 196 GLY A O 1
ATOM 1556 N N . ALA A 1 197 ? -64.026 51.788 29.125 1.00 37.06 197 ALA A N 1
ATOM 1557 C CA . ALA A 1 197 ? -64.552 52.477 27.953 1.00 37.06 197 ALA A CA 1
ATOM 1558 C C . ALA A 1 197 ? -65.870 51.820 27.484 1.00 37.06 197 ALA A C 1
ATOM 1560 O O . ALA A 1 197 ? -65.865 50.769 26.861 1.00 37.06 197 ALA A O 1
ATOM 1561 N N . ILE A 1 198 ? -66.981 52.490 27.813 1.00 38.19 198 ILE A N 1
ATOM 1562 C CA . ILE A 1 198 ? -68.127 52.807 26.939 1.00 38.19 198 ILE A CA 1
ATOM 1563 C C . ILE A 1 198 ? -68.793 51.707 26.078 1.00 38.19 198 ILE A C 1
ATOM 1565 O O . ILE A 1 198 ? -68.310 51.326 25.023 1.00 38.19 198 ILE A O 1
ATOM 1569 N N . ASN A 1 199 ? -70.020 51.376 26.501 1.00 32.34 199 ASN A N 1
ATOM 1570 C CA . ASN A 1 199 ? -71.281 51.450 25.747 1.00 32.34 199 ASN A CA 1
ATOM 1571 C C . ASN A 1 199 ? -71.417 50.781 24.366 1.00 32.34 199 ASN A C 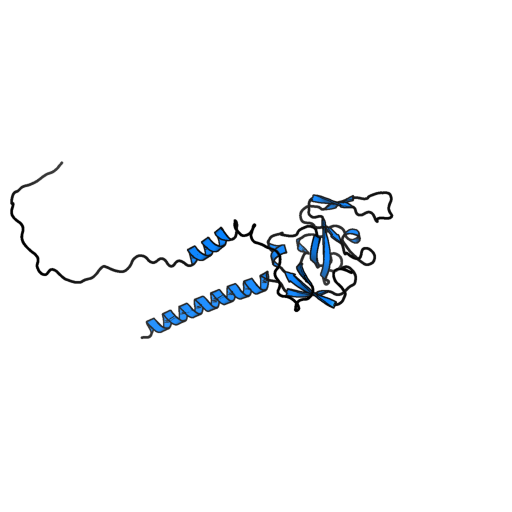1
ATOM 1573 O O . ASN A 1 199 ? -70.852 51.235 23.377 1.00 32.34 199 ASN A O 1
ATOM 1577 N N . ASN A 1 200 ? -72.385 49.857 24.331 1.00 38.00 200 ASN A N 1
ATOM 1578 C CA . ASN A 1 200 ? -73.479 49.663 23.359 1.00 38.00 200 ASN A CA 1
ATOM 1579 C C . ASN A 1 200 ? -73.555 48.179 22.971 1.00 38.00 200 ASN A C 1
ATOM 1581 O O . ASN A 1 200 ? -72.631 47.644 22.377 1.00 38.00 200 ASN A O 1
ATOM 1585 N N . ALA A 1 201 ? -74.504 47.401 23.495 1.00 35.41 201 ALA A N 1
ATOM 1586 C CA . ALA A 1 201 ? -75.952 47.467 23.283 1.00 35.41 201 ALA A CA 1
ATOM 1587 C C . ALA A 1 201 ? -76.337 47.060 21.854 1.00 35.41 201 ALA A C 1
ATOM 1589 O O . ALA A 1 201 ? -75.805 47.612 20.897 1.00 35.41 201 ALA A O 1
ATOM 1590 N N . PHE A 1 202 ? -77.333 46.167 21.794 1.00 34.94 202 PHE A N 1
ATOM 1591 C CA . PHE A 1 202 ? -78.089 45.747 20.613 1.00 34.94 202 PHE A CA 1
ATOM 1592 C C . PHE A 1 202 ? -77.308 44.869 19.620 1.00 34.94 202 PHE A C 1
ATOM 1594 O O . PHE A 1 202 ? -76.182 45.156 19.252 1.00 34.94 202 PHE A O 1
ATOM 1601 N N . ASP A 1 203 ? -77.836 43.782 19.086 1.00 34.94 203 ASP A N 1
ATOM 1602 C CA . ASP A 1 203 ? -79.090 43.062 19.270 1.00 34.94 203 ASP A CA 1
ATOM 1603 C C . ASP A 1 203 ? -78.961 41.811 18.383 1.00 34.94 203 ASP A C 1
ATOM 1605 O O . ASP A 1 203 ? -78.127 41.803 17.481 1.00 34.94 203 ASP A O 1
ATOM 1609 N N . ILE A 1 204 ? -79.800 40.806 18.638 1.00 40.06 204 ILE A N 1
ATOM 1610 C CA . ILE A 1 204 ? -80.532 39.994 17.643 1.00 40.06 204 ILE A CA 1
ATOM 1611 C C . ILE A 1 204 ? -79.777 39.443 16.405 1.00 40.06 204 ILE A C 1
ATOM 1613 O O . ILE A 1 204 ? -79.109 40.138 15.663 1.00 40.06 204 ILE A O 1
ATOM 1617 N N . GLN A 1 205 ? -79.986 38.234 15.898 1.00 37.03 205 GLN A N 1
ATOM 1618 C CA . GLN A 1 205 ? -80.776 37.058 16.222 1.00 37.03 205 GLN A CA 1
ATOM 1619 C C . GLN A 1 205 ? -80.725 36.221 14.927 1.00 37.03 205 GLN A C 1
ATOM 1621 O O . GLN A 1 205 ? -80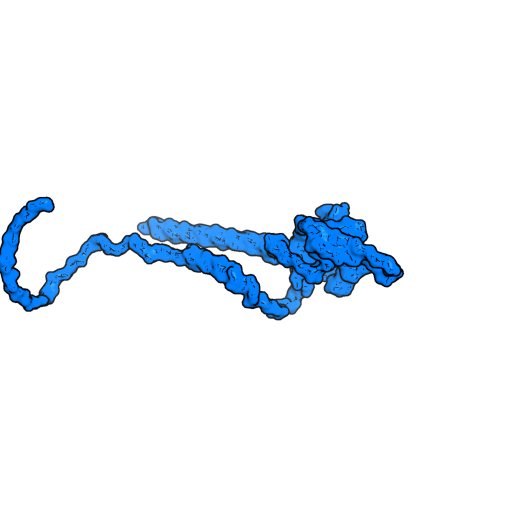.894 36.764 13.843 1.00 37.03 205 GLN A O 1
ATOM 1626 N N . LEU A 1 206 ? -80.594 34.903 15.083 1.00 36.53 206 LEU A N 1
ATOM 1627 C CA . LEU A 1 206 ? -81.138 33.833 14.229 1.00 36.53 206 LEU A CA 1
ATOM 1628 C C . LEU A 1 206 ? -80.743 33.662 12.745 1.00 36.53 206 LEU A C 1
ATOM 1630 O O . LEU A 1 206 ? -80.938 34.530 11.909 1.00 36.53 206 LEU A O 1
ATOM 1634 N N . LYS A 1 207 ? -80.502 32.363 12.473 1.00 34.47 207 LYS A N 1
ATOM 1635 C CA . LYS A 1 207 ? -80.900 31.542 11.304 1.00 34.47 207 LYS A CA 1
ATOM 1636 C C . LYS A 1 207 ? -80.254 31.938 9.970 1.00 34.47 207 LYS A C 1
ATOM 1638 O O . LYS A 1 207 ? -80.363 33.056 9.513 1.00 34.47 207 LYS A O 1
ATOM 1643 N N . GLY A 1 208 ? -79.559 31.047 9.276 1.00 33.66 208 GLY A N 1
ATOM 1644 C CA . GLY A 1 208 ? -79.905 29.654 9.026 1.00 33.66 208 GLY A CA 1
ATOM 1645 C C . GLY A 1 208 ? -80.290 29.540 7.556 1.00 33.66 208 GLY A C 1
ATOM 1646 O O . GLY A 1 208 ? -81.380 29.973 7.197 1.00 33.66 208 GLY A O 1
ATOM 1647 N N . HIS A 1 209 ? -79.391 28.985 6.746 1.00 35.69 209 HIS A N 1
ATOM 1648 C CA . HIS A 1 209 ? -79.687 28.164 5.576 1.00 35.69 209 HIS A CA 1
ATOM 1649 C C . HIS A 1 209 ? -78.422 27.446 5.107 1.00 35.69 209 HIS A C 1
ATOM 1651 O O . HIS A 1 209 ? -77.329 28.030 5.285 1.00 35.69 209 HIS A O 1
#

Radius of gyration: 33.31 Å; Cα contacts (8 Å, |Δi|>4): 274; chains: 1; bounding box: 100×68×72 Å

pLDDT: mean 71.92, std 22.43, range [29.28, 95.81]

Mean predicted aligned error: 16.2 Å

Organism: Anser cygnoides (NCBI:txid8845)

Secondary structure (DSSP, 8-state):
-HHHHHHHHHHHHHHHHHHHHHHHHHHHHH-EEEEE-SGGGTTTS-TTEEEEEESHHHHTT---TT-EEEEE-SS-TTSEEEEEEEE-TT-EEE-S-TT-SS--EEE--TTEEEEE-S-TTS---HHHH-PEEGGGEEEEEEEESTTS-----S---SSSTTTHHHHHHHHHHTTS---------S-----------------------

Foldseek 3Di:
DVVVVVVVVVVVVVVVVVVVVVVVVCVVFQFDKDFDADCQQPPVDDGRWIFTFGQNCLVVVVDDAQWWFWFQDPVHNVDIDIFGFHFDAQDWAFLDDPPDPDTDIDHAHHQWTFTGHPPNPGDDGCSNVNTGGSVRTRGITDDIDPPDDPDPPDDPPPPCPPVVVVVVCVVVVVPDDPPDDDDDDDDDDDDDDDDDDDDDDDDDDDDDD

Sequence (209 aa):
MFRNALGKTFRFLGYTVQYGCIAHCAFEYLGGVVVCSGPSMEPTIQNSDIVFSENLSRHFYCIRKGDIVIAKSPNDPKSNICKRVIGLEGDKVCTSNPSDFLKSHSYVPKGHVWLEGDNLRNSTDSRCYGPVPYGLIRGRICFKNFPRLINFDEPLHTLLHFSCWHICLLFVWMILPIKKKFEKVEGSGSEEGGRGAINNAFDIQLKGH